Protein AF-A0A965A767-F1 (afdb_monomer_lite)

Foldseek 3Di:
DPPFAEQDEAAQEEQAEAAQEEFPPPDDLQVGAEHYEYEAYENAEHYNYEFEGYVAEPYEYAHHENAEYELYEYAYAAEHEEEEHQYYAYEAENYEYQDAHPVFHYEFHDADLQAAVPRQGNENYEHYNYEYPVRAAGEYEYESYDDYHYYNGRHDYDYDDPVVCVVVNLVVNCQQPNPVCRHPGDDRPDGRDRD

pLDDT: mean 93.62, std 10.74, range [36.59, 98.88]

Structure (mmCIF, N/CA/C/O backbone):
data_AF-A0A965A767-F1
#
_entry.id   AF-A0A965A767-F1
#
loop_
_atom_site.group_PDB
_atom_site.id
_atom_site.type_symbol
_atom_site.label_atom_id
_atom_site.label_alt_id
_atom_site.label_comp_id
_atom_site.label_asym_id
_atom_site.label_entity_id
_atom_site.label_seq_id
_atom_site.pdbx_PDB_ins_code
_atom_site.Cartn_x
_atom_site.Cartn_y
_atom_site.Cartn_z
_atom_site.occupancy
_atom_site.B_iso_or_equiv
_atom_site.auth_seq_id
_atom_site.auth_comp_id
_atom_site.auth_asym_id
_atom_site.auth_atom_id
_atom_site.pdbx_PDB_model_num
ATOM 1 N N . MET A 1 1 ? 10.467 20.779 -3.670 1.00 43.78 1 MET A N 1
ATOM 2 C CA . MET A 1 1 ? 9.615 19.942 -2.802 1.00 43.78 1 MET A CA 1
ATOM 3 C C . MET A 1 1 ? 10.470 19.481 -1.637 1.00 43.78 1 MET A C 1
ATOM 5 O O . MET A 1 1 ? 11.589 19.045 -1.882 1.00 43.78 1 MET A O 1
ATOM 9 N N . SER A 1 2 ? 10.017 19.673 -0.397 1.00 52.19 2 SER A N 1
ATOM 10 C CA . SER A 1 2 ? 10.624 18.998 0.758 1.00 52.19 2 SER A CA 1
ATOM 11 C C . SER A 1 2 ? 10.465 17.491 0.573 1.00 52.19 2 SER A C 1
ATOM 13 O O . SER A 1 2 ? 9.450 17.069 0.028 1.00 52.19 2 SER A O 1
ATOM 15 N N . ALA A 1 3 ? 11.458 16.700 0.975 1.00 67.75 3 ALA A N 1
ATOM 16 C CA . ALA A 1 3 ? 11.321 15.246 0.976 1.00 67.75 3 ALA A CA 1
ATOM 17 C C . ALA A 1 3 ? 10.160 14.825 1.892 1.00 67.75 3 ALA A C 1
ATOM 19 O O . ALA A 1 3 ? 9.941 15.472 2.922 1.00 67.75 3 ALA A O 1
ATOM 20 N N . ASP A 1 4 ? 9.448 13.762 1.520 1.00 80.25 4 ASP A N 1
ATOM 21 C CA . ASP A 1 4 ? 8.373 13.197 2.335 1.00 80.25 4 ASP A CA 1
ATOM 22 C C . ASP A 1 4 ? 8.935 12.810 3.708 1.00 80.25 4 ASP A C 1
ATOM 24 O O . ASP A 1 4 ? 9.896 12.044 3.820 1.00 80.25 4 ASP A O 1
ATOM 28 N N . LYS A 1 5 ? 8.364 13.390 4.765 1.00 92.44 5 LYS A N 1
ATOM 29 C CA . LYS A 1 5 ? 8.661 13.013 6.151 1.00 92.44 5 LYS A CA 1
ATOM 30 C C . LYS A 1 5 ? 7.681 11.911 6.529 1.00 92.44 5 LYS A C 1
ATOM 32 O O . LYS A 1 5 ? 6.504 12.212 6.694 1.00 92.44 5 LYS A O 1
ATOM 37 N N . ASN A 1 6 ? 8.142 10.674 6.667 1.00 95.38 6 ASN A N 1
ATOM 38 C CA . ASN A 1 6 ? 7.311 9.556 7.134 1.00 95.38 6 ASN A CA 1
ATOM 39 C C . ASN A 1 6 ? 7.547 9.315 8.625 1.00 95.38 6 ASN A C 1
ATOM 41 O O . ASN A 1 6 ? 8.595 9.717 9.138 1.00 95.38 6 ASN A O 1
ATOM 45 N N . TYR A 1 7 ? 6.593 8.690 9.315 1.00 96.94 7 TYR A N 1
ATOM 46 C CA . TYR A 1 7 ? 6.773 8.361 10.734 1.00 96.94 7 TYR A CA 1
ATOM 47 C C . TYR A 1 7 ? 7.814 7.251 10.913 1.00 96.94 7 TYR A C 1
ATOM 49 O O . TYR A 1 7 ? 8.800 7.439 11.622 1.00 96.94 7 TYR A O 1
ATOM 57 N N . GLU A 1 8 ? 7.646 6.142 10.194 1.00 97.00 8 GLU A N 1
ATOM 58 C CA . GLU A 1 8 ? 8.587 5.024 10.161 1.00 97.00 8 GLU A CA 1
ATOM 59 C C . GLU A 1 8 ? 8.838 4.615 8.703 1.00 97.00 8 GLU A C 1
ATOM 61 O O . GLU A 1 8 ? 7.929 4.587 7.868 1.00 97.00 8 GLU A O 1
ATOM 66 N N . SER A 1 9 ? 10.099 4.365 8.349 1.00 96.31 9 SER A N 1
ATOM 67 C CA . SER A 1 9 ? 10.491 3.985 6.991 1.00 96.31 9 SER A CA 1
ATOM 68 C C . SER A 1 9 ? 11.461 2.819 7.018 1.00 96.31 9 SER A C 1
ATOM 70 O O . SER A 1 9 ? 12.528 2.920 7.615 1.00 96.31 9 SER A O 1
ATOM 72 N N . HIS A 1 10 ? 11.107 1.766 6.291 1.00 96.88 10 HIS A N 1
ATOM 73 C CA . HIS A 1 10 ? 11.902 0.559 6.107 1.00 96.88 10 HIS A CA 1
ATOM 74 C C . HIS A 1 10 ? 12.367 0.484 4.659 1.00 96.88 10 HIS A C 1
ATOM 76 O O . HIS A 1 10 ? 11.584 0.696 3.724 1.00 96.88 10 HIS A O 1
ATOM 82 N N . VAL A 1 11 ? 13.648 0.193 4.455 1.00 95.25 11 VAL A N 1
ATOM 83 C CA . VAL A 1 11 ? 14.258 0.187 3.122 1.00 95.25 11 VAL A CA 1
ATOM 84 C C . VAL A 1 11 ? 15.110 -1.059 2.969 1.00 95.25 11 VAL A C 1
ATOM 86 O O . VAL A 1 11 ? 16.105 -1.209 3.668 1.00 95.25 11 VAL A O 1
ATOM 89 N N . GLN A 1 12 ? 14.745 -1.918 2.013 1.00 94.75 12 GLN A N 1
ATOM 90 C CA . GLN A 1 12 ? 15.480 -3.153 1.705 1.00 94.75 12 GLN A CA 1
ATOM 91 C C . GLN A 1 12 ? 15.618 -4.122 2.885 1.00 94.75 12 GLN A C 1
ATOM 93 O O . GLN A 1 12 ? 16.553 -4.919 2.931 1.00 94.75 12 GLN A O 1
ATOM 98 N N . GLU A 1 13 ? 14.689 -4.055 3.832 1.00 96.12 13 GLU A N 1
ATOM 99 C CA . GLU A 1 13 ? 14.639 -4.981 4.957 1.00 96.12 13 GLU A CA 1
ATOM 100 C C . GLU A 1 13 ? 13.966 -6.291 4.543 1.00 96.12 13 GLU A C 1
ATOM 102 O O . GLU A 1 13 ? 13.093 -6.302 3.673 1.00 96.12 13 GLU A O 1
ATOM 107 N N . ASN A 1 14 ? 14.371 -7.389 5.178 1.00 97.62 14 ASN A N 1
ATOM 108 C CA . ASN A 1 14 ? 13.739 -8.694 5.042 1.00 97.62 14 ASN A CA 1
ATOM 109 C C . ASN A 1 14 ? 13.342 -9.188 6.442 1.00 97.62 14 ASN A C 1
ATOM 111 O O . ASN A 1 14 ? 14.181 -9.191 7.347 1.00 97.62 14 ASN A O 1
ATOM 115 N N . GLY A 1 15 ? 12.078 -9.581 6.616 1.00 97.69 15 GLY A N 1
ATOM 116 C CA . GLY A 1 15 ? 11.592 -10.178 7.861 1.00 97.69 15 GLY A CA 1
ATOM 117 C C . GLY A 1 15 ? 11.166 -9.171 8.931 1.00 97.69 15 GLY A C 1
ATOM 118 O O . GLY A 1 15 ? 11.113 -9.521 10.112 1.00 97.69 15 GLY A O 1
ATOM 119 N N . THR A 1 16 ? 10.896 -7.913 8.565 1.00 98.06 16 THR A N 1
ATOM 120 C CA . THR A 1 16 ? 10.454 -6.890 9.525 1.00 98.06 16 THR A CA 1
ATOM 121 C C . THR A 1 16 ? 9.087 -7.252 10.098 1.00 98.06 16 THR A C 1
ATOM 123 O O . THR A 1 16 ? 8.123 -7.463 9.360 1.00 98.06 16 THR A O 1
ATOM 126 N N . HIS A 1 17 ? 8.996 -7.260 11.429 1.00 98.25 17 HIS A N 1
ATOM 127 C CA . HIS A 1 17 ? 7.773 -7.562 12.167 1.00 98.25 17 HIS A CA 1
ATOM 128 C C . HIS A 1 17 ? 7.407 -6.402 13.094 1.00 98.25 17 HIS A C 1
ATOM 130 O O . HIS A 1 17 ? 8.140 -6.088 14.032 1.00 98.25 17 HIS A O 1
ATOM 136 N N . ILE A 1 18 ? 6.273 -5.762 12.824 1.00 98.50 18 ILE A N 1
ATOM 137 C CA . ILE A 1 18 ? 5.719 -4.659 13.614 1.00 98.50 18 ILE A CA 1
ATOM 138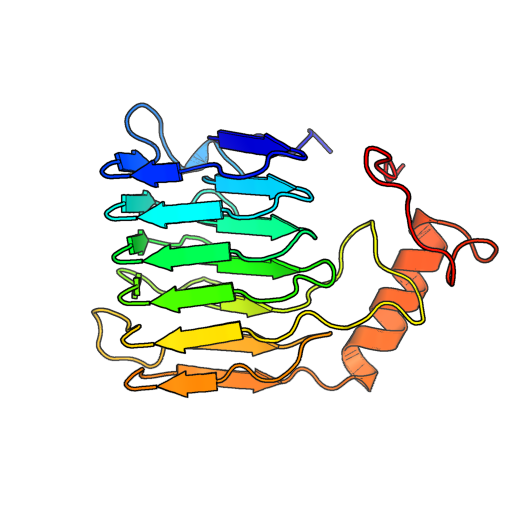 C C . ILE A 1 18 ? 4.448 -5.175 14.275 1.00 98.50 18 ILE A C 1
ATOM 140 O O . ILE A 1 18 ? 3.486 -5.490 13.580 1.00 98.50 18 ILE A O 1
ATOM 144 N N . GLU A 1 19 ? 4.425 -5.256 15.606 1.00 98.50 19 GLU A N 1
ATOM 145 C CA . GLU A 1 19 ? 3.285 -5.837 16.314 1.00 98.50 19 GLU A CA 1
ATOM 146 C C . GLU A 1 19 ? 2.853 -5.056 17.554 1.00 98.50 19 GLU A C 1
ATOM 148 O O . GLU A 1 19 ? 3.692 -4.576 18.315 1.00 98.50 19 GLU A O 1
ATOM 153 N N . GLY A 1 20 ? 1.536 -4.963 17.776 1.00 98.25 20 GLY A N 1
ATOM 154 C CA . GLY A 1 20 ? 0.971 -4.501 19.048 1.00 98.25 20 GLY A CA 1
ATOM 155 C C . GLY A 1 20 ? 1.105 -2.996 19.290 1.00 98.25 20 GLY A C 1
ATOM 156 O O . GLY A 1 20 ? 1.137 -2.568 20.444 1.00 98.25 20 GLY A O 1
ATOM 157 N N . ARG A 1 21 ? 1.246 -2.189 18.230 1.00 98.12 21 ARG A N 1
ATOM 158 C CA . ARG A 1 21 ? 1.563 -0.751 18.321 1.00 98.12 21 ARG A CA 1
ATOM 159 C C . ARG A 1 21 ? 0.402 0.133 17.868 1.00 98.12 21 ARG A C 1
ATOM 161 O O . ARG A 1 21 ? -0.269 -0.164 16.882 1.00 98.12 21 ARG A O 1
ATOM 168 N N . THR A 1 22 ? 0.250 1.280 18.527 1.00 98.25 22 THR A N 1
ATOM 169 C CA . THR A 1 22 ? -0.522 2.421 18.011 1.00 98.25 22 THR A CA 1
ATOM 170 C C . THR A 1 22 ? 0.436 3.399 17.338 1.00 98.25 22 THR A C 1
ATOM 172 O O . THR A 1 22 ? 1.442 3.768 17.940 1.00 98.25 22 THR A O 1
ATOM 175 N N . LEU A 1 23 ? 0.159 3.794 16.095 1.00 98.06 23 LEU A N 1
ATOM 176 C CA . LEU A 1 23 ? 1.084 4.531 15.238 1.00 98.06 23 LEU A CA 1
ATOM 177 C C . LEU A 1 23 ? 0.409 5.751 14.598 1.00 98.06 23 LEU A C 1
ATOM 179 O O . LEU A 1 23 ? -0.623 5.586 13.944 1.00 98.06 23 LEU A O 1
ATOM 183 N N . PRO A 1 24 ? 1.000 6.952 14.710 1.00 97.06 24 PRO A N 1
ATOM 184 C CA . PRO A 1 24 ? 2.064 7.328 15.648 1.00 97.06 24 PRO A CA 1
ATOM 185 C C . PRO A 1 24 ? 1.573 7.294 17.108 1.00 97.06 24 PRO A C 1
ATOM 187 O O . PRO A 1 24 ? 0.406 7.572 17.382 1.00 97.06 24 PRO A O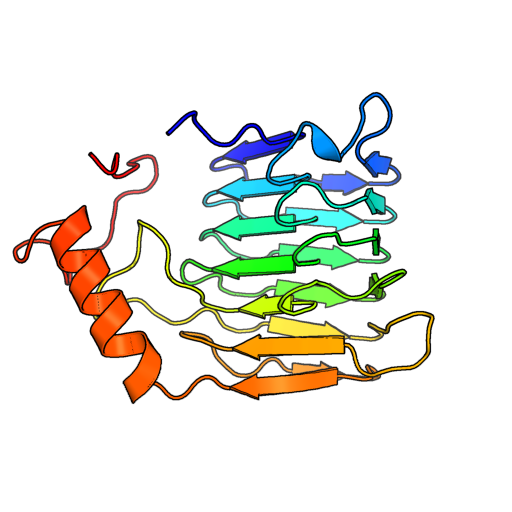 1
ATOM 190 N N . SER A 1 25 ? 2.458 6.969 18.056 1.00 93.94 25 SER A N 1
ATOM 191 C CA . SER A 1 25 ? 2.127 6.955 19.497 1.00 93.94 25 SER A CA 1
ATOM 192 C C . SER A 1 25 ? 2.438 8.268 20.220 1.00 93.94 25 SER A C 1
ATOM 194 O O . SER A 1 25 ? 1.923 8.516 21.307 1.00 93.94 25 SER A O 1
ATOM 196 N N . ASP A 1 26 ? 3.321 9.079 19.648 1.00 92.31 26 ASP A N 1
ATOM 197 C CA . ASP A 1 26 ? 4.040 10.161 20.328 1.00 92.31 26 ASP A CA 1
ATOM 198 C C . ASP A 1 26 ? 4.080 11.468 19.521 1.00 92.31 26 ASP A C 1
ATOM 200 O O . ASP A 1 26 ? 4.779 12.409 19.890 1.00 92.31 26 ASP A O 1
ATOM 204 N N . ALA A 1 27 ? 3.320 11.546 18.428 1.00 93.06 27 ALA A N 1
ATOM 205 C CA . ALA A 1 27 ? 3.291 12.707 17.549 1.00 93.06 27 ALA A CA 1
ATOM 206 C C . ALA A 1 27 ? 1.930 12.859 16.859 1.00 93.06 27 ALA A C 1
ATOM 208 O O . ALA A 1 27 ? 1.171 11.897 16.740 1.00 93.06 27 ALA A O 1
ATOM 209 N N . ASP A 1 28 ? 1.632 14.068 16.375 1.00 93.19 28 ASP A N 1
ATOM 210 C CA . ASP A 1 28 ? 0.461 14.296 15.527 1.00 93.19 28 ASP A CA 1
ATOM 211 C C . ASP A 1 28 ? 0.684 13.625 14.154 1.00 93.19 28 ASP A C 1
ATOM 213 O O . ASP A 1 28 ? 1.644 13.971 13.455 1.00 93.19 28 ASP A O 1
ATOM 217 N N . PRO A 1 29 ? -0.202 12.706 13.714 1.00 92.81 29 PRO A N 1
ATOM 218 C CA . PRO A 1 29 ? -0.130 12.110 12.380 1.00 92.81 29 PRO A CA 1
ATOM 219 C C . PRO A 1 29 ? -0.030 13.145 11.252 1.00 92.81 29 PRO A C 1
ATOM 221 O O . PRO A 1 29 ? 0.611 12.897 10.234 1.00 92.81 29 PRO A O 1
ATOM 224 N N . ALA A 1 30 ? -0.631 14.330 11.423 1.00 92.12 30 ALA A N 1
ATOM 225 C CA . ALA A 1 30 ? -0.602 15.404 10.432 1.00 92.12 30 ALA A CA 1
ATOM 226 C C . ALA A 1 30 ? 0.798 15.993 10.185 1.00 92.12 30 ALA A C 1
ATOM 228 O O . ALA A 1 30 ? 0.959 16.777 9.249 1.00 92.12 30 ALA A O 1
ATOM 229 N N . GLU A 1 31 ? 1.815 15.645 10.974 1.00 94.38 31 GLU A N 1
ATOM 230 C CA . GLU A 1 31 ? 3.199 16.029 10.690 1.00 94.38 31 GLU A CA 1
ATOM 231 C C . GLU A 1 31 ? 3.863 15.173 9.607 1.00 94.38 31 GLU A C 1
ATOM 233 O O . GLU A 1 31 ? 4.860 15.606 9.019 1.00 94.38 31 GLU A O 1
ATOM 238 N N . TYR A 1 32 ? 3.313 13.991 9.330 1.00 95.69 32 TYR A N 1
ATOM 239 C CA . TYR A 1 32 ? 3.906 12.991 8.449 1.00 95.69 32 TYR A CA 1
ATOM 240 C C . TYR A 1 32 ? 3.138 12.869 7.132 1.00 95.69 32 TYR A C 1
ATOM 242 O O . TYR A 1 32 ? 1.967 13.238 7.037 1.00 95.69 32 TYR A O 1
ATOM 250 N N . SER A 1 33 ? 3.824 12.392 6.099 1.00 94.62 33 SER A N 1
ATOM 251 C CA . SER A 1 33 ? 3.233 12.066 4.797 1.00 94.62 33 SER A CA 1
ATOM 252 C C . SER A 1 33 ? 2.586 10.695 4.943 1.00 94.62 33 SER A C 1
ATOM 254 O O . SER A 1 33 ? 1.380 10.636 5.175 1.00 94.62 33 SER A O 1
ATOM 256 N N . ASP A 1 34 ? 3.406 9.646 5.015 1.00 95.81 34 ASP A N 1
ATOM 257 C CA . ASP A 1 34 ? 2.976 8.291 5.360 1.00 95.81 34 ASP A CA 1
ATOM 258 C C . ASP A 1 34 ? 3.321 7.936 6.810 1.00 95.81 34 ASP A C 1
ATOM 260 O O . ASP A 1 34 ? 4.304 8.437 7.373 1.00 95.81 34 ASP A O 1
ATOM 264 N N . ILE A 1 35 ? 2.555 7.023 7.412 1.00 98.06 35 ILE A N 1
ATOM 265 C CA . ILE A 1 35 ? 2.898 6.497 8.742 1.00 98.06 35 ILE A CA 1
ATOM 266 C C . ILE A 1 35 ? 3.911 5.363 8.635 1.00 98.06 35 ILE A C 1
ATOM 268 O O . ILE A 1 35 ? 5.023 5.491 9.144 1.00 98.06 35 ILE A O 1
ATOM 272 N N . LEU A 1 36 ? 3.561 4.280 7.945 1.00 98.31 36 LEU A N 1
ATOM 273 C CA . LEU A 1 36 ? 4.491 3.198 7.640 1.00 98.31 36 LEU A CA 1
ATOM 274 C C . LEU A 1 36 ? 4.847 3.234 6.158 1.00 98.31 36 LEU A C 1
ATOM 276 O O . LEU A 1 36 ? 3.976 3.049 5.307 1.00 98.31 36 LEU A O 1
ATOM 280 N N . LYS A 1 37 ? 6.132 3.424 5.846 1.00 97.38 37 LYS A N 1
ATOM 281 C CA . LYS A 1 37 ? 6.630 3.341 4.470 1.00 97.38 37 LYS A CA 1
ATOM 282 C C . LYS A 1 37 ? 7.602 2.183 4.296 1.00 97.38 37 LYS A C 1
ATOM 284 O O . LYS A 1 37 ? 8.602 2.096 5.002 1.00 97.38 37 LYS A O 1
ATOM 289 N N . PHE A 1 38 ? 7.352 1.335 3.306 1.00 97.69 38 PHE A N 1
ATOM 290 C CA . PHE A 1 38 ? 8.219 0.214 2.946 1.00 97.69 38 PHE A CA 1
ATOM 291 C C . PHE A 1 38 ? 8.738 0.392 1.520 1.00 97.69 38 PHE A C 1
ATOM 293 O O . PHE A 1 38 ? 7.963 0.539 0.575 1.00 97.69 38 PHE A O 1
ATOM 300 N N . SER A 1 39 ? 10.055 0.355 1.333 1.00 95.56 39 SER A N 1
ATOM 301 C CA . SER A 1 39 ? 10.679 0.473 0.014 1.00 95.56 39 SER A CA 1
ATOM 302 C C . SER A 1 39 ? 11.537 -0.745 -0.286 1.00 95.56 39 SER A C 1
ATOM 304 O O . SER A 1 39 ? 12.639 -0.891 0.244 1.00 95.56 39 SER A O 1
ATOM 306 N N . ASN A 1 40 ? 11.049 -1.587 -1.200 1.00 95.62 40 ASN A N 1
ATOM 307 C CA . ASN A 1 40 ? 11.714 -2.805 -1.656 1.00 95.62 40 ASN A CA 1
ATOM 308 C C . ASN A 1 40 ? 12.041 -3.770 -0.509 1.00 95.62 40 ASN A C 1
ATOM 310 O O . ASN A 1 40 ? 13.171 -4.248 -0.432 1.00 95.62 40 ASN A O 1
ATOM 314 N N . CYS A 1 41 ? 11.077 -4.002 0.378 1.00 96.94 41 CYS A N 1
ATOM 315 C CA . CYS A 1 41 ? 11.235 -4.915 1.504 1.00 96.94 41 CYS A CA 1
ATOM 316 C C . CYS A 1 41 ? 10.617 -6.286 1.199 1.00 96.94 41 CYS A C 1
ATOM 318 O O . CYS A 1 41 ? 9.790 -6.420 0.299 1.00 96.94 41 CYS A O 1
ATOM 320 N N . GLU A 1 42 ? 11.019 -7.296 1.952 1.00 98.19 42 GLU A N 1
ATOM 321 C CA . GLU A 1 42 ? 10.577 -8.678 1.777 1.00 98.19 42 GLU A CA 1
ATOM 322 C C . GLU A 1 42 ? 10.096 -9.237 3.117 1.00 98.19 42 GLU A C 1
ATOM 324 O O . GLU A 1 42 ? 10.596 -8.844 4.171 1.00 98.19 42 GLU A O 1
ATOM 329 N N . ASP A 1 43 ? 9.120 -10.142 3.087 1.00 98.56 43 ASP A N 1
ATOM 330 C CA . ASP A 1 43 ? 8.656 -10.868 4.278 1.00 98.56 43 ASP A CA 1
ATOM 331 C C . ASP A 1 43 ? 8.234 -9.935 5.433 1.00 98.56 43 ASP A C 1
ATOM 333 O O . ASP A 1 43 ? 8.652 -10.081 6.582 1.00 98.56 43 ASP A O 1
ATOM 337 N N . ILE A 1 44 ? 7.403 -8.941 5.116 1.00 98.75 44 ILE A N 1
ATOM 338 C CA . ILE A 1 44 ? 6.974 -7.906 6.063 1.00 98.75 44 ILE A CA 1
ATOM 339 C C . ILE A 1 44 ? 5.677 -8.307 6.741 1.00 98.75 44 ILE A C 1
ATOM 341 O O . ILE A 1 44 ? 4.713 -8.674 6.072 1.00 98.75 44 ILE A O 1
ATOM 345 N N . THR A 1 45 ? 5.625 -8.158 8.062 1.00 98.81 45 THR A N 1
ATOM 346 C CA . THR A 1 45 ? 4.409 -8.373 8.847 1.00 98.81 45 THR A CA 1
ATOM 347 C C . THR A 1 45 ? 4.093 -7.152 9.705 1.00 98.81 45 THR A C 1
ATOM 349 O O . THR A 1 45 ? 4.915 -6.710 10.504 1.00 98.81 45 THR A O 1
ATOM 352 N N . VAL A 1 46 ? 2.878 -6.619 9.560 1.00 98.81 46 VAL A N 1
ATOM 353 C CA . VAL A 1 46 ? 2.288 -5.630 10.474 1.00 98.81 46 VAL A CA 1
ATOM 354 C C . VAL A 1 46 ? 1.063 -6.267 11.109 1.00 98.81 46 VAL A C 1
ATOM 356 O O . VAL A 1 46 ? 0.130 -6.646 10.398 1.00 98.81 46 VAL A O 1
ATOM 359 N N . LYS A 1 47 ? 1.072 -6.417 12.433 1.00 98.81 47 LYS A N 1
ATOM 360 C CA . LYS A 1 47 ? 0.069 -7.208 13.140 1.00 98.81 47 LYS A CA 1
ATOM 361 C C . LYS A 1 47 ? -0.441 -6.543 14.410 1.00 98.81 47 LYS A C 1
ATOM 363 O O . LYS A 1 47 ? 0.336 -5.947 15.141 1.00 98.81 47 LYS A O 1
ATOM 368 N N . ASN A 1 48 ? -1.723 -6.690 14.738 1.00 98.62 48 ASN A N 1
ATOM 369 C CA . ASN A 1 48 ? -2.280 -6.183 16.003 1.00 98.62 48 ASN A CA 1
ATOM 370 C C . ASN A 1 48 ? -1.982 -4.682 16.221 1.00 98.62 48 ASN A C 1
ATOM 372 O O . ASN A 1 48 ? -1.645 -4.260 17.327 1.00 98.62 48 ASN A O 1
ATOM 376 N N . CYS A 1 49 ? -2.038 -3.881 15.154 1.00 98.81 49 CYS A N 1
ATOM 377 C CA . CYS A 1 49 ? -1.673 -2.463 15.183 1.00 98.81 49 CYS A CA 1
ATOM 378 C C . CYS A 1 49 ? -2.888 -1.555 14.974 1.00 98.81 49 CYS A C 1
ATOM 380 O O . CYS A 1 49 ? -3.832 -1.921 14.281 1.00 98.81 49 CYS A O 1
ATOM 382 N N . SER A 1 50 ? -2.824 -0.335 15.504 1.00 98.69 50 SER A N 1
ATOM 383 C CA . SER A 1 50 ? -3.757 0.752 15.184 1.00 98.69 50 SER A CA 1
ATOM 384 C C . SER A 1 50 ? -2.991 1.895 14.527 1.00 98.69 50 SER A C 1
ATOM 386 O O . SER A 1 50 ? -2.024 2.386 15.103 1.00 98.69 50 SER A O 1
ATOM 388 N N . ILE A 1 51 ? -3.368 2.297 13.313 1.00 98.69 51 ILE A N 1
ATOM 389 C CA . ILE A 1 51 ? -2.604 3.255 12.505 1.00 98.69 51 ILE A CA 1
ATOM 390 C C . ILE A 1 51 ? -3.485 4.440 12.113 1.00 98.69 51 ILE A C 1
ATOM 392 O O . ILE A 1 51 ? -4.455 4.304 11.362 1.00 98.69 51 ILE A O 1
ATOM 396 N N . LEU A 1 52 ? -3.118 5.621 12.605 1.00 98.19 52 LEU A N 1
ATOM 397 C CA . LEU A 1 52 ? -3.776 6.893 12.325 1.00 98.19 52 LEU A CA 1
ATOM 398 C C . LEU A 1 52 ? -3.082 7.576 11.147 1.00 98.19 52 LEU A C 1
ATOM 400 O O . LEU A 1 52 ? -1.934 7.982 11.276 1.00 98.19 52 LEU A O 1
ATOM 404 N N . GLY A 1 53 ? -3.774 7.729 10.020 1.00 95.56 53 GLY A N 1
ATOM 405 C CA . GLY A 1 53 ? -3.179 8.184 8.763 1.00 95.56 53 GLY A CA 1
ATOM 406 C C . GLY A 1 53 ? -2.530 9.568 8.828 1.00 95.56 53 GLY A C 1
ATOM 407 O O . GLY A 1 53 ? -3.030 10.490 9.490 1.00 95.56 53 GLY A O 1
ATOM 408 N N . GLY A 1 54 ? -1.422 9.700 8.094 1.00 92.56 54 GLY A N 1
ATOM 409 C CA . GLY A 1 54 ? -0.718 10.959 7.880 1.00 92.56 54 GLY A CA 1
ATOM 410 C C . GLY A 1 54 ? -1.432 11.861 6.873 1.00 92.56 54 GLY A C 1
ATOM 411 O O . GLY A 1 54 ? -2.650 11.811 6.725 1.00 92.56 54 GLY A O 1
ATOM 412 N N . LYS A 1 55 ? -0.695 12.726 6.174 1.00 94.62 55 LYS A N 1
ATOM 413 C CA . LYS A 1 55 ? -1.248 13.521 5.057 1.00 94.62 55 LYS A CA 1
ATOM 414 C C . LYS A 1 55 ? -1.563 12.661 3.832 1.00 94.62 55 LYS A C 1
ATOM 416 O O . LYS A 1 55 ? -2.418 13.053 3.039 1.00 94.62 55 LYS A O 1
ATOM 421 N N . GLU A 1 56 ? -0.858 11.545 3.696 1.00 93.06 56 GLU A N 1
ATOM 422 C CA . GLU A 1 56 ? -0.998 10.539 2.651 1.00 93.06 56 GLU A CA 1
ATOM 423 C C . GLU A 1 56 ? -1.485 9.233 3.304 1.00 93.06 56 GLU A C 1
ATOM 425 O O . GLU A 1 56 ? -2.591 9.206 3.864 1.00 93.06 56 GLU A O 1
ATOM 430 N N . ASP A 1 57 ? -0.699 8.161 3.268 1.00 96.25 57 ASP A N 1
ATOM 431 C CA . ASP A 1 57 ? -1.203 6.824 3.556 1.00 96.25 57 ASP A CA 1
ATOM 432 C C . ASP A 1 57 ? -0.965 6.390 5.015 1.00 96.25 57 ASP A C 1
ATOM 434 O O . ASP A 1 57 ? -0.021 6.821 5.689 1.00 96.25 57 ASP A O 1
ATOM 438 N N . CYS A 1 58 ? -1.805 5.486 5.537 1.00 98.44 58 CYS A N 1
ATOM 439 C CA . CYS A 1 58 ? -1.423 4.751 6.750 1.00 98.44 58 CYS A CA 1
ATOM 440 C C . CYS A 1 58 ? -0.236 3.821 6.446 1.00 98.44 58 CYS A C 1
ATOM 442 O O . CYS A 1 58 ? 0.717 3.761 7.222 1.00 98.44 58 CYS A O 1
ATOM 444 N N . ILE A 1 59 ? -0.289 3.110 5.316 1.00 98.62 59 ILE A N 1
ATOM 445 C CA . ILE A 1 59 ? 0.758 2.196 4.854 1.00 98.62 59 ILE A CA 1
ATOM 446 C C . ILE A 1 59 ? 1.028 2.431 3.358 1.00 98.62 59 ILE A C 1
ATOM 448 O O . ILE A 1 59 ? 0.140 2.193 2.544 1.00 98.62 59 ILE A O 1
ATOM 452 N N . ASP A 1 60 ? 2.254 2.808 2.981 1.00 97.88 60 ASP A N 1
ATOM 453 C CA . ASP A 1 60 ? 2.718 2.864 1.579 1.00 97.88 60 ASP A CA 1
ATOM 454 C C . ASP A 1 60 ? 3.858 1.860 1.360 1.00 97.88 60 ASP A C 1
ATOM 456 O O . ASP A 1 60 ? 4.926 1.967 1.968 1.00 97.88 60 ASP A O 1
ATOM 460 N N . ALA A 1 61 ? 3.660 0.882 0.477 1.00 98.12 61 ALA A N 1
ATOM 461 C CA . ALA A 1 61 ? 4.683 -0.087 0.098 1.00 98.12 61 ALA A CA 1
ATOM 462 C C . ALA A 1 61 ? 4.998 -0.016 -1.401 1.00 98.12 61 ALA A C 1
ATOM 464 O O . ALA A 1 61 ? 4.115 -0.071 -2.265 1.00 98.12 61 ALA A O 1
ATOM 465 N N . VAL A 1 62 ? 6.293 0.067 -1.718 1.00 96.25 62 VAL A N 1
ATOM 466 C CA . VAL A 1 62 ? 6.801 0.221 -3.086 1.00 96.25 62 VAL A CA 1
ATOM 467 C C . VAL A 1 62 ? 7.854 -0.828 -3.396 1.00 96.25 62 VAL A C 1
ATOM 469 O O . VAL A 1 62 ? 8.974 -0.744 -2.889 1.00 96.25 62 VAL A O 1
ATOM 472 N N . ARG A 1 63 ? 7.542 -1.737 -4.330 1.00 95.62 63 ARG A N 1
ATOM 473 C CA . ARG A 1 63 ? 8.352 -2.930 -4.657 1.00 95.62 63 ARG A CA 1
ATOM 474 C C . ARG A 1 63 ? 8.482 -3.876 -3.462 1.00 95.62 63 ARG A C 1
ATOM 476 O O . ARG A 1 63 ? 8.017 -3.570 -2.374 1.00 95.62 63 ARG A O 1
ATOM 483 N N . GLY A 1 64 ? 9.153 -5.004 -3.677 1.00 95.50 64 GLY A N 1
ATOM 484 C CA . GLY A 1 64 ? 9.296 -6.049 -2.672 1.00 95.50 64 GLY A CA 1
ATOM 485 C C . GLY A 1 64 ? 8.320 -7.199 -2.885 1.00 95.50 64 GLY A C 1
ATOM 486 O O . GLY A 1 64 ? 7.660 -7.286 -3.927 1.00 95.50 64 GLY A O 1
ATOM 487 N N . ASN A 1 65 ? 8.238 -8.090 -1.909 1.00 97.62 65 ASN A N 1
ATOM 488 C CA . ASN A 1 65 ? 7.366 -9.257 -1.953 1.00 97.62 65 ASN A CA 1
ATOM 489 C C . ASN A 1 65 ? 6.893 -9.650 -0.547 1.00 97.62 65 ASN A C 1
ATOM 491 O O . ASN A 1 65 ? 7.455 -9.234 0.462 1.00 97.62 65 ASN A O 1
ATOM 495 N N . ASN A 1 66 ? 5.839 -10.462 -0.509 1.00 98.50 66 ASN A N 1
ATOM 496 C CA . ASN A 1 66 ? 5.322 -11.087 0.705 1.00 98.50 66 ASN A CA 1
ATOM 497 C C . ASN A 1 66 ? 5.044 -10.105 1.863 1.00 98.50 66 ASN A C 1
ATOM 499 O O . ASN A 1 66 ? 5.665 -10.154 2.923 1.00 98.50 66 ASN A O 1
ATOM 503 N N . TYR A 1 67 ? 4.074 -9.215 1.652 1.00 98.88 67 TYR A N 1
ATOM 504 C CA . TYR A 1 67 ? 3.572 -8.317 2.695 1.00 98.88 67 TYR A CA 1
ATOM 505 C C . TYR A 1 67 ? 2.361 -8.929 3.404 1.00 98.88 67 TYR A C 1
ATOM 507 O O . TYR A 1 67 ? 1.430 -9.403 2.756 1.00 98.88 67 TYR A O 1
ATOM 515 N N . THR A 1 68 ? 2.326 -8.879 4.730 1.00 98.88 68 THR A N 1
ATOM 516 C CA . THR A 1 68 ? 1.199 -9.341 5.544 1.00 98.88 68 THR A CA 1
ATOM 517 C C . THR A 1 68 ? 0.753 -8.234 6.487 1.00 98.88 68 THR A C 1
ATOM 519 O O . THR A 1 68 ? 1.530 -7.750 7.306 1.00 98.88 68 THR A O 1
ATOM 522 N N . PHE A 1 69 ? -0.516 -7.853 6.388 1.00 98.81 69 PHE A N 1
ATOM 523 C CA . PHE A 1 69 ? -1.185 -6.967 7.331 1.00 98.81 69 PHE A CA 1
ATOM 524 C C . PHE A 1 69 ? -2.321 -7.761 7.970 1.00 98.81 69 PHE A C 1
ATOM 526 O O . PHE A 1 69 ? -3.257 -8.148 7.270 1.00 98.81 69 PHE A O 1
ATOM 533 N N . ASP A 1 70 ? -2.205 -8.060 9.262 1.00 98.81 70 ASP A N 1
ATOM 534 C CA . ASP A 1 70 ? -3.134 -8.938 9.981 1.00 98.81 70 ASP A CA 1
ATOM 535 C C . ASP A 1 70 ? -3.647 -8.276 11.259 1.00 98.81 70 ASP A C 1
ATOM 537 O O . ASP A 1 70 ? -2.864 -7.889 12.121 1.00 98.81 70 ASP A O 1
ATOM 541 N N . THR A 1 71 ? -4.964 -8.184 11.427 1.00 98.75 71 THR A N 1
ATOM 542 C CA . THR A 1 71 ? -5.568 -7.624 12.647 1.00 98.75 71 THR A CA 1
ATOM 543 C C . THR A 1 71 ? -5.091 -6.182 12.867 1.00 98.75 71 THR A C 1
ATOM 545 O O . THR A 1 71 ? -4.464 -5.844 13.870 1.00 98.75 71 THR A O 1
ATOM 548 N N . VAL A 1 72 ? -5.316 -5.330 11.864 1.00 98.88 72 VAL A N 1
ATOM 549 C CA . VAL A 1 72 ? -4.885 -3.925 11.869 1.00 98.88 72 VAL A CA 1
ATOM 550 C C . VAL A 1 72 ? -6.101 -3.011 11.796 1.00 98.88 72 VAL A C 1
ATOM 552 O O . VAL A 1 72 ? -6.963 -3.183 10.938 1.00 98.88 72 VAL A O 1
ATOM 555 N N . THR A 1 73 ? -6.150 -2.001 12.656 1.00 98.81 73 THR A N 1
ATOM 556 C CA . THR A 1 73 ? -7.143 -0.928 12.601 1.00 98.81 73 THR A CA 1
ATOM 557 C C . THR A 1 73 ? -6.545 0.280 11.885 1.00 98.81 73 THR A C 1
ATOM 559 O O . THR A 1 73 ? -5.469 0.748 12.255 1.00 98.81 73 THR A O 1
ATOM 562 N N . LEU A 1 74 ? -7.227 0.806 10.869 1.00 98.81 74 LEU A N 1
ATOM 563 C CA . LEU A 1 74 ? -6.766 1.943 10.070 1.00 98.81 74 LEU A CA 1
ATOM 564 C C . LEU A 1 74 ? -7.739 3.118 10.177 1.00 98.81 74 LEU A C 1
ATOM 566 O O . LEU A 1 74 ? -8.932 2.967 9.920 1.00 98.81 74 LEU A O 1
ATOM 570 N N . THR A 1 75 ? -7.212 4.307 10.464 1.00 98.38 75 THR A N 1
ATOM 571 C CA . THR A 1 75 ? -7.961 5.575 10.434 1.00 98.38 75 THR A CA 1
ATOM 572 C C . THR A 1 75 ? -7.343 6.500 9.381 1.00 98.38 75 THR A C 1
ATOM 574 O O . THR A 1 75 ? -6.601 7.425 9.730 1.00 98.38 75 THR A O 1
ATOM 577 N N . PRO A 1 76 ? -7.549 6.225 8.081 1.00 97.31 76 PRO A N 1
ATOM 578 C CA . PRO A 1 76 ? -6.930 6.991 7.006 1.00 97.31 76 PRO A CA 1
ATOM 579 C C . PRO A 1 76 ? -7.434 8.436 6.942 1.00 97.31 76 PRO A C 1
ATOM 581 O O . PRO A 1 76 ? -8.611 8.716 7.182 1.00 97.31 76 PRO A O 1
ATOM 584 N N . LYS A 1 77 ? -6.533 9.345 6.541 1.00 93.75 77 LYS A N 1
ATOM 585 C CA . LYS A 1 77 ? -6.880 10.698 6.068 1.00 93.75 77 LYS A CA 1
ATOM 586 C C . LYS A 1 77 ? -6.797 10.806 4.543 1.00 93.75 77 LYS A C 1
ATOM 588 O O . LYS A 1 77 ? -7.615 11.515 3.960 1.00 93.75 77 LYS A O 1
ATOM 593 N N . HIS A 1 78 ? -5.848 10.108 3.904 1.00 94.19 78 HIS A N 1
ATOM 594 C CA . HIS A 1 78 ? -5.803 9.942 2.449 1.00 94.19 78 HIS A CA 1
ATOM 595 C C . HIS A 1 78 ? -6.159 8.519 2.029 1.00 94.19 78 HIS A C 1
ATOM 597 O O . HIS A 1 78 ? -7.335 8.301 1.790 1.00 94.19 78 HIS A O 1
ATOM 603 N N . ASN A 1 79 ? -5.233 7.558 1.967 1.00 96.94 79 ASN A N 1
ATOM 604 C CA . ASN A 1 79 ? -5.584 6.146 1.782 1.00 96.94 79 ASN A CA 1
ATOM 605 C C . ASN A 1 79 ? -5.188 5.337 3.021 1.00 96.94 79 ASN A C 1
ATOM 607 O O . ASN A 1 79 ? -4.367 5.762 3.835 1.00 96.94 79 ASN A O 1
ATOM 611 N N . GLY A 1 80 ? -5.783 4.157 3.193 1.00 98.25 80 GLY A N 1
ATOM 612 C CA . GLY A 1 80 ? -5.320 3.225 4.219 1.00 98.25 80 GLY A CA 1
ATOM 613 C C . GLY A 1 80 ? -4.051 2.518 3.772 1.00 98.25 80 GLY A C 1
ATOM 614 O O . GLY A 1 80 ? -3.042 2.560 4.467 1.00 98.25 80 GLY A O 1
ATOM 615 N N . ILE A 1 81 ? -4.097 1.869 2.608 1.00 98.75 81 ILE A N 1
ATOM 616 C CA . ILE A 1 81 ? -2.989 1.043 2.119 1.00 98.75 81 ILE A CA 1
ATOM 617 C C . ILE A 1 81 ? -2.716 1.342 0.644 1.00 98.75 81 ILE A C 1
ATOM 619 O O . ILE A 1 81 ? -3.604 1.189 -0.192 1.00 98.75 81 ILE A O 1
ATOM 623 N N . THR A 1 82 ? -1.469 1.649 0.303 1.00 98.50 82 THR A N 1
ATOM 624 C CA . THR A 1 82 ? -0.988 1.742 -1.080 1.00 98.50 82 THR A CA 1
ATOM 625 C C . THR A 1 82 ? 0.058 0.659 -1.340 1.00 98.50 82 THR A C 1
ATOM 627 O O . THR A 1 82 ? 1.074 0.589 -0.655 1.00 98.50 82 THR A O 1
ATOM 630 N N . LEU A 1 83 ? -0.169 -0.194 -2.346 1.00 98.69 83 LEU A N 1
ATOM 631 C CA . LEU A 1 83 ? 0.765 -1.242 -2.784 1.00 98.69 83 LEU A CA 1
ATOM 632 C C . LEU A 1 83 ? 1.123 -1.056 -4.263 1.00 98.69 83 LEU A C 1
ATOM 634 O O . LEU A 1 83 ? 0.326 -1.345 -5.162 1.00 98.69 83 LEU A O 1
ATOM 638 N N . LYS A 1 84 ? 2.349 -0.620 -4.550 1.00 96.44 84 LYS A N 1
ATOM 639 C CA . LYS A 1 84 ? 2.822 -0.308 -5.913 1.00 96.44 84 LYS A CA 1
ATOM 640 C C . LYS A 1 84 ? 4.200 -0.905 -6.193 1.00 96.44 84 LYS A C 1
ATOM 642 O O . LYS A 1 84 ? 4.810 -1.550 -5.346 1.00 96.44 84 LYS A O 1
ATOM 647 N N . GLY A 1 85 ? 4.708 -0.732 -7.409 1.00 95.44 85 GLY A N 1
ATOM 648 C CA . GLY A 1 85 ? 6.062 -1.186 -7.726 1.00 95.44 85 GLY A CA 1
ATOM 649 C C . GLY A 1 85 ? 6.220 -2.675 -8.030 1.00 95.44 85 GLY A C 1
ATOM 650 O O . GLY A 1 85 ? 7.302 -3.199 -7.797 1.00 95.44 85 GLY A O 1
ATOM 651 N N . SER A 1 86 ? 5.206 -3.361 -8.575 1.00 96.62 86 SER A N 1
ATOM 652 C CA . SER A 1 86 ? 5.285 -4.803 -8.892 1.00 96.62 86 SER A CA 1
ATOM 653 C C . SER A 1 86 ? 5.434 -5.699 -7.651 1.00 96.62 86 SER A C 1
ATOM 655 O O . SER A 1 86 ? 6.121 -6.723 -7.711 1.00 96.62 86 SER A O 1
ATOM 657 N N . ILE A 1 87 ? 4.787 -5.337 -6.539 1.00 98.19 87 ILE A N 1
ATOM 658 C CA . ILE A 1 87 ? 4.735 -6.210 -5.360 1.00 98.19 87 ILE A CA 1
ATOM 659 C C . ILE A 1 87 ? 4.110 -7.553 -5.750 1.00 98.19 87 ILE A C 1
ATOM 661 O O . ILE A 1 87 ? 3.046 -7.597 -6.379 1.00 98.19 87 ILE A O 1
ATOM 665 N N . ASP A 1 88 ? 4.797 -8.637 -5.395 1.00 98.00 88 ASP A N 1
ATOM 666 C CA . ASP A 1 88 ? 4.300 -10.000 -5.544 1.00 98.00 88 ASP A CA 1
ATOM 667 C C . ASP A 1 88 ? 3.899 -10.543 -4.177 1.00 98.00 88 ASP A C 1
ATOM 669 O O . ASP A 1 88 ? 4.750 -10.746 -3.313 1.00 98.00 88 ASP A O 1
ATOM 673 N N . THR A 1 89 ? 2.603 -10.803 -4.021 1.00 98.56 89 THR A N 1
ATOM 674 C CA . THR A 1 89 ? 1.973 -11.314 -2.801 1.00 98.56 89 THR A CA 1
ATOM 675 C C . THR A 1 89 ? 1.820 -10.262 -1.706 1.00 98.56 89 THR A C 1
ATOM 677 O O . THR A 1 89 ? 2.789 -9.749 -1.148 1.00 98.56 89 THR A O 1
ATOM 680 N N . ALA A 1 90 ? 0.560 -9.978 -1.374 1.00 98.69 90 ALA A N 1
ATOM 681 C CA . ALA A 1 90 ? 0.189 -9.232 -0.182 1.00 98.69 90 ALA A CA 1
ATOM 682 C C . ALA A 1 90 ? -1.089 -9.820 0.428 1.00 98.69 90 ALA A C 1
ATOM 684 O O . ALA A 1 90 ? -2.082 -10.004 -0.280 1.00 98.69 90 ALA A O 1
ATOM 685 N N . ASN A 1 91 ? -1.073 -10.108 1.725 1.00 98.81 91 ASN A N 1
ATOM 686 C CA . ASN A 1 91 ? -2.215 -10.623 2.471 1.00 98.81 91 ASN A CA 1
ATOM 687 C C . ASN A 1 91 ? -2.725 -9.531 3.413 1.00 98.81 91 ASN A C 1
ATOM 689 O O . ASN A 1 91 ? -2.049 -9.172 4.372 1.00 98.81 91 ASN A O 1
ATOM 693 N N . ILE A 1 92 ? -3.917 -9.013 3.134 1.00 98.88 92 ILE A N 1
ATOM 694 C CA . ILE A 1 92 ? -4.617 -8.011 3.940 1.00 98.88 92 ILE A CA 1
ATOM 695 C C . ILE A 1 92 ? -5.751 -8.755 4.640 1.00 98.88 92 ILE A C 1
ATOM 697 O O . ILE A 1 92 ? -6.742 -9.104 4.000 1.00 98.88 92 ILE A O 1
ATOM 701 N N . THR A 1 93 ? -5.554 -9.098 5.912 1.00 98.81 93 THR A N 1
ATOM 702 C CA . THR A 1 93 ? -6.432 -10.007 6.662 1.00 98.81 93 THR A CA 1
ATOM 703 C C . THR A 1 93 ? -6.894 -9.354 7.959 1.00 98.81 93 THR A C 1
ATOM 705 O O . THR A 1 93 ? -6.093 -8.729 8.648 1.00 98.81 93 THR A O 1
ATOM 708 N N . ASN A 1 94 ? -8.172 -9.493 8.315 1.00 98.69 94 ASN A N 1
ATOM 709 C CA . ASN A 1 94 ? -8.724 -8.929 9.556 1.00 98.69 94 ASN A CA 1
ATOM 710 C C . ASN A 1 94 ? -8.441 -7.420 9.712 1.00 98.69 94 ASN A C 1
ATOM 712 O O . ASN A 1 94 ? -8.114 -6.954 10.804 1.00 98.69 94 ASN A O 1
ATOM 716 N N . VAL A 1 95 ? -8.482 -6.652 8.620 1.00 98.81 95 VAL A N 1
ATOM 717 C CA . VAL A 1 95 ? -8.229 -5.207 8.673 1.00 98.81 95 VAL A CA 1
ATOM 718 C C . VAL A 1 95 ? -9.543 -4.453 8.837 1.00 98.81 95 VAL A C 1
ATOM 720 O O . VAL A 1 95 ? -10.505 -4.678 8.104 1.00 98.81 95 VAL A O 1
ATOM 723 N N . GLU A 1 96 ? -9.583 -3.527 9.786 1.00 98.75 96 GLU A N 1
ATOM 724 C CA . GLU A 1 96 ? -10.758 -2.710 10.065 1.00 98.75 96 GLU A CA 1
ATOM 725 C C . GLU A 1 96 ? -10.491 -1.240 9.730 1.00 98.75 96 GLU A C 1
ATOM 727 O O . GLU A 1 96 ? -9.601 -0.606 10.297 1.00 98.75 96 GLU A O 1
ATOM 732 N N . PHE A 1 97 ? -11.286 -0.678 8.822 1.00 98.75 97 PHE A N 1
ATOM 733 C CA . PHE A 1 97 ? -11.239 0.738 8.465 1.00 98.75 97 PHE A CA 1
ATOM 734 C C . PHE A 1 97 ? -12.200 1.536 9.357 1.00 98.75 97 PHE A C 1
ATOM 736 O O . PHE A 1 97 ? -13.418 1.429 9.228 1.00 98.75 97 PHE A O 1
ATOM 743 N N . GLN A 1 98 ? -11.653 2.354 10.258 1.00 98.56 98 GLN A N 1
ATOM 744 C CA . GLN A 1 98 ? -12.410 3.242 11.157 1.00 98.56 98 GLN A CA 1
ATOM 745 C C . GLN A 1 98 ? -12.907 4.510 10.454 1.00 98.56 98 GLN A C 1
ATOM 747 O O . GLN A 1 98 ? -13.849 5.162 10.903 1.00 98.56 98 GLN A O 1
ATOM 752 N N . SER A 1 99 ? -12.270 4.863 9.343 1.00 98.12 99 SER A N 1
ATOM 753 C CA . SER A 1 99 ? -12.699 5.903 8.417 1.00 98.12 99 SER A CA 1
ATOM 754 C C . SER A 1 99 ? -12.375 5.476 6.992 1.00 98.12 99 SER A C 1
ATOM 756 O O . SER A 1 99 ? -11.530 4.608 6.768 1.00 98.12 99 SER A O 1
ATOM 758 N N . HIS A 1 100 ? -13.037 6.108 6.025 1.00 98.25 100 HIS A N 1
ATOM 759 C CA . HIS A 1 100 ? -12.686 5.937 4.624 1.00 98.25 100 HIS A CA 1
ATOM 760 C C . HIS A 1 100 ? -11.557 6.869 4.212 1.00 98.25 100 HIS A C 1
ATOM 762 O O . HIS A 1 100 ? -11.457 8.006 4.686 1.00 98.25 100 HIS A O 1
ATOM 768 N N . GLY A 1 101 ? -10.749 6.392 3.275 1.00 96.44 101 GLY A N 1
ATOM 769 C CA . GLY A 1 101 ? -9.800 7.229 2.576 1.00 96.44 101 GLY A CA 1
ATOM 770 C C . GLY A 1 101 ? -10.481 8.299 1.715 1.00 96.44 101 GLY A C 1
ATOM 771 O O . GLY A 1 101 ? -11.586 8.113 1.202 1.00 96.44 101 GLY A O 1
ATOM 772 N N . LYS A 1 102 ? -9.804 9.435 1.532 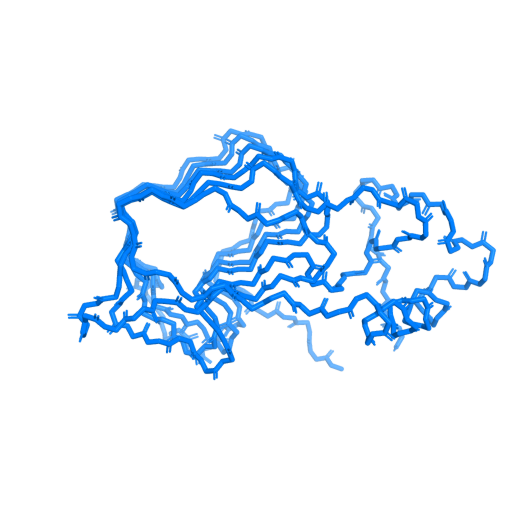1.00 94.81 102 LYS A N 1
ATOM 773 C CA . LYS A 1 102 ? -10.248 10.547 0.684 1.00 94.81 102 LYS A CA 1
ATOM 774 C C . LYS A 1 102 ? -10.397 10.130 -0.780 1.00 94.81 102 LYS A C 1
ATOM 776 O O . LYS A 1 102 ? -11.378 10.502 -1.423 1.00 94.81 102 LYS A O 1
ATOM 781 N N . ASP A 1 103 ? -9.430 9.373 -1.295 1.00 93.00 103 ASP A N 1
ATOM 782 C CA . ASP A 1 103 ? -9.408 8.942 -2.693 1.00 93.00 103 ASP A CA 1
ATOM 783 C C . ASP A 1 103 ? -9.897 7.500 -2.850 1.00 93.00 103 ASP A C 1
ATOM 785 O O . ASP A 1 103 ? -10.700 7.208 -3.746 1.00 93.00 103 ASP A O 1
ATOM 789 N N . CYS A 1 104 ? -9.377 6.600 -2.019 1.00 97.44 104 CYS A N 1
ATOM 790 C CA . CYS A 1 104 ? -9.799 5.211 -1.860 1.00 97.44 104 CYS A CA 1
ATOM 791 C C . CYS A 1 104 ? -9.234 4.644 -0.552 1.00 97.44 104 CYS A C 1
ATOM 793 O O . CYS A 1 104 ? -8.352 5.235 0.061 1.00 97.44 104 CYS A O 1
ATOM 795 N N . ASP A 1 105 ? -9.709 3.472 -0.147 1.00 98.69 105 ASP A N 1
ATOM 796 C CA . ASP A 1 105 ? -9.236 2.803 1.066 1.00 98.69 105 ASP A CA 1
ATOM 797 C C . ASP A 1 105 ? -7.952 2.013 0.801 1.00 98.69 105 ASP A C 1
ATOM 799 O O . ASP A 1 105 ? -7.016 2.048 1.602 1.00 98.69 105 ASP A O 1
ATOM 803 N N . ILE A 1 106 ? -7.890 1.347 -0.357 1.00 98.81 106 ILE A N 1
ATOM 804 C CA . ILE A 1 106 ? -6.718 0.597 -0.813 1.00 98.81 106 ILE A CA 1
ATOM 805 C C . ILE A 1 106 ? -6.412 0.958 -2.270 1.00 98.81 106 ILE A C 1
ATOM 807 O O . ILE A 1 106 ? -7.294 0.901 -3.131 1.00 98.81 106 ILE A O 1
ATOM 811 N N . GLU A 1 107 ? -5.155 1.274 -2.568 1.00 98.44 107 GLU A N 1
ATOM 812 C CA . GLU A 1 107 ? -4.675 1.539 -3.924 1.00 98.44 107 GLU A CA 1
ATOM 813 C C . GLU A 1 107 ? -3.630 0.505 -4.363 1.00 98.44 107 GLU A C 1
ATOM 815 O O . GLU A 1 107 ? -2.633 0.271 -3.683 1.00 98.44 107 GLU A O 1
ATOM 820 N N . LEU A 1 108 ? -3.844 -0.116 -5.526 1.00 98.75 108 LEU A N 1
ATOM 821 C CA . LEU A 1 108 ? -2.974 -1.154 -6.078 1.00 98.75 108 LEU A CA 1
ATOM 822 C C . LEU A 1 108 ? -2.385 -0.728 -7.426 1.00 98.75 108 LEU A C 1
ATOM 824 O O . LEU A 1 108 ? -3.114 -0.380 -8.356 1.00 98.75 108 LEU A O 1
ATOM 828 N N . GLY A 1 109 ? -1.064 -0.834 -7.563 1.00 97.44 109 GLY A N 1
ATOM 829 C CA . GLY A 1 109 ? -0.358 -0.691 -8.841 1.00 97.44 109 GLY A CA 1
ATOM 830 C C . GLY A 1 109 ? -0.239 0.741 -9.364 1.00 97.44 109 GLY A C 1
ATOM 831 O O . GLY A 1 109 ? -0.074 0.927 -10.570 1.00 97.44 109 GLY A O 1
ATOM 832 N N . GLN A 1 110 ? -0.354 1.748 -8.493 1.00 95.38 110 GLN A N 1
ATOM 833 C CA . GLN A 1 110 ? -0.156 3.152 -8.862 1.00 95.38 110 GLN A CA 1
ATOM 834 C C . GLN A 1 110 ? 1.248 3.397 -9.451 1.00 95.38 110 GLN A C 1
ATOM 836 O O . GLN A 1 110 ? 2.179 2.625 -9.202 1.00 95.38 110 GLN A O 1
ATOM 841 N N . TYR A 1 111 ? 1.416 4.474 -10.228 1.00 92.00 111 TYR A N 1
ATOM 842 C CA . TYR A 1 111 ? 2.728 4.874 -10.738 1.00 92.00 111 TYR A CA 1
ATOM 843 C C . TYR A 1 111 ? 3.725 5.061 -9.593 1.00 92.00 111 TYR A C 1
ATOM 845 O O . TYR A 1 111 ? 3.426 5.660 -8.561 1.00 92.00 111 TYR A O 1
ATOM 853 N N . ASP A 1 112 ? 4.955 4.627 -9.827 1.00 90.94 112 ASP A N 1
ATOM 854 C CA . ASP A 1 112 ? 6.086 4.878 -8.951 1.00 90.94 112 ASP A CA 1
ATOM 855 C C . ASP A 1 112 ? 7.340 5.165 -9.782 1.00 90.94 112 ASP A C 1
ATOM 857 O O . ASP A 1 112 ? 7.424 4.853 -10.973 1.00 90.94 112 ASP A O 1
ATOM 861 N N . ASN A 1 113 ? 8.353 5.741 -9.136 1.00 88.56 113 ASN A N 1
ATOM 862 C CA . ASN A 1 113 ? 9.593 6.153 -9.797 1.00 88.56 113 ASN A CA 1
ATOM 863 C C . ASN A 1 113 ? 10.433 4.985 -10.354 1.00 88.56 113 ASN A C 1
ATOM 865 O O . ASN A 1 113 ? 11.426 5.224 -11.044 1.00 88.56 113 ASN A O 1
ATOM 869 N N . TYR A 1 114 ? 10.048 3.736 -10.084 1.00 89.44 114 TYR A N 1
ATOM 870 C CA . TYR A 1 114 ? 10.707 2.520 -10.553 1.00 89.44 114 TYR A CA 1
ATOM 871 C C . TYR A 1 114 ? 9.949 1.846 -11.707 1.00 89.44 114 TYR A C 1
ATOM 873 O O . TYR A 1 114 ? 10.320 0.746 -12.127 1.00 89.44 114 TYR A O 1
ATOM 881 N N . TRP A 1 115 ? 8.881 2.462 -12.224 1.00 93.50 115 TRP A N 1
ATOM 882 C CA . TRP A 1 115 ? 8.082 1.903 -13.316 1.00 93.50 115 TRP A CA 1
ATOM 883 C C . TRP A 1 115 ? 8.845 1.885 -14.650 1.00 93.50 115 TRP A C 1
ATOM 885 O O . TRP A 1 115 ? 9.595 2.813 -14.971 1.00 93.50 115 TRP A O 1
ATOM 895 N N . TYR A 1 116 ? 8.664 0.814 -15.430 1.00 93.19 116 TYR A N 1
ATOM 896 C CA . TYR A 1 116 ? 9.127 0.662 -16.816 1.00 93.19 116 TYR A CA 1
ATOM 897 C C . TYR A 1 116 ? 8.120 -0.136 -17.646 1.00 93.19 116 TYR A C 1
ATOM 899 O O . TYR A 1 116 ? 7.360 -0.950 -17.121 1.00 93.19 116 TYR A O 1
ATOM 907 N N . ILE A 1 117 ? 8.175 0.044 -18.964 1.00 94.06 117 ILE A N 1
ATOM 908 C CA . ILE A 1 117 ? 7.440 -0.777 -19.923 1.00 94.06 117 ILE A CA 1
ATOM 909 C C . ILE A 1 117 ? 7.929 -2.221 -19.821 1.00 94.06 117 ILE A C 1
ATOM 911 O O . ILE A 1 117 ? 9.106 -2.499 -20.039 1.00 94.06 117 ILE A O 1
ATOM 915 N N . GLY A 1 118 ? 7.002 -3.136 -19.542 1.00 93.00 118 GLY A N 1
ATOM 916 C CA . GLY A 1 118 ? 7.292 -4.561 -19.378 1.00 93.00 118 GLY A CA 1
ATOM 917 C C . GLY A 1 118 ? 7.510 -4.981 -17.926 1.00 93.00 118 GLY A C 1
ATOM 918 O O . GLY A 1 118 ? 7.679 -6.171 -17.672 1.00 93.00 118 GLY A O 1
ATOM 919 N N . ARG A 1 119 ? 7.461 -4.042 -16.970 1.00 94.25 119 ARG A N 1
ATOM 920 C CA . ARG A 1 119 ? 7.417 -4.394 -15.552 1.00 94.25 119 ARG A CA 1
ATOM 921 C C . ARG A 1 119 ? 6.158 -5.226 -15.271 1.00 94.25 119 ARG A C 1
ATOM 923 O O . ARG A 1 119 ? 5.087 -4.853 -15.751 1.00 94.25 119 ARG A O 1
ATOM 930 N N . PRO A 1 120 ? 6.256 -6.322 -14.502 1.00 96.06 120 PRO A N 1
ATOM 931 C CA . PRO A 1 120 ? 5.070 -7.035 -14.055 1.00 96.06 120 PRO A CA 1
ATOM 932 C C . PRO A 1 120 ? 4.145 -6.132 -13.215 1.00 96.06 120 PRO A C 1
ATOM 934 O O . PRO A 1 120 ? 4.628 -5.219 -12.540 1.00 96.06 120 PRO A O 1
ATOM 937 N N . PRO A 1 121 ? 2.828 -6.380 -13.221 1.00 97.50 121 PRO A N 1
ATOM 938 C CA . PRO A 1 121 ? 1.902 -5.661 -12.356 1.00 97.50 121 PRO A CA 1
ATOM 939 C C . PRO A 1 121 ? 2.071 -6.078 -10.884 1.00 97.50 121 PRO A C 1
ATOM 941 O O . PRO A 1 121 ? 2.612 -7.154 -10.582 1.00 97.50 121 PRO A O 1
ATOM 944 N N . THR A 1 122 ? 1.556 -5.256 -9.962 1.00 98.62 122 THR A N 1
ATOM 945 C CA . THR A 1 122 ? 1.314 -5.696 -8.573 1.00 98.62 122 THR A CA 1
ATOM 946 C C . THR A 1 122 ? 0.299 -6.844 -8.596 1.00 98.62 122 THR A C 1
ATOM 948 O O . THR A 1 122 ? -0.732 -6.755 -9.264 1.00 98.62 122 THR A O 1
ATOM 951 N N . ARG A 1 123 ? 0.584 -7.956 -7.918 1.00 98.62 123 ARG A N 1
ATOM 952 C CA . ARG A 1 123 ? -0.163 -9.211 -8.109 1.00 98.62 123 ARG A CA 1
ATOM 953 C C . ARG A 1 123 ? -0.239 -10.047 -6.840 1.00 98.62 123 ARG A C 1
ATOM 955 O O . ARG A 1 123 ? 0.477 -9.801 -5.876 1.00 98.62 123 ARG A O 1
ATOM 962 N N . ASN A 1 124 ? -1.104 -11.062 -6.879 1.00 98.69 124 ASN A N 1
ATOM 963 C CA . ASN A 1 124 ? -1.317 -12.007 -5.780 1.00 98.69 124 ASN A CA 1
ATOM 964 C C . ASN A 1 124 ? -1.748 -11.317 -4.470 1.00 98.69 124 ASN A C 1
ATOM 966 O O . ASN A 1 124 ? -1.391 -11.746 -3.377 1.00 98.69 124 ASN A O 1
ATOM 970 N N . VAL A 1 125 ? -2.525 -10.235 -4.584 1.00 98.88 125 VAL A N 1
ATOM 971 C CA . VAL A 1 125 ? -3.104 -9.529 -3.435 1.00 98.88 125 VAL A CA 1
ATOM 972 C C . VAL A 1 125 ? -4.381 -10.240 -2.991 1.00 98.88 125 VAL A C 1
ATOM 974 O O . VAL A 1 125 ? -5.251 -10.542 -3.816 1.00 98.88 125 VAL A O 1
ATOM 977 N N . ARG A 1 126 ? -4.503 -10.493 -1.689 1.00 98.88 126 ARG A N 1
ATOM 978 C CA . ARG A 1 126 ? -5.676 -11.102 -1.055 1.00 98.88 126 ARG A CA 1
ATOM 979 C C . ARG A 1 126 ? -6.213 -10.161 0.017 1.00 98.88 126 ARG A C 1
ATOM 981 O O . ARG A 1 126 ? -5.442 -9.671 0.834 1.00 98.88 126 ARG A O 1
ATOM 988 N N . ILE A 1 127 ? -7.521 -9.927 -0.001 1.00 98.88 127 ILE A N 1
ATOM 989 C CA . ILE A 1 127 ? -8.256 -9.118 0.976 1.00 98.88 127 ILE A CA 1
ATOM 990 C C . ILE A 1 127 ? -9.266 -10.046 1.650 1.00 98.88 127 ILE A C 1
ATOM 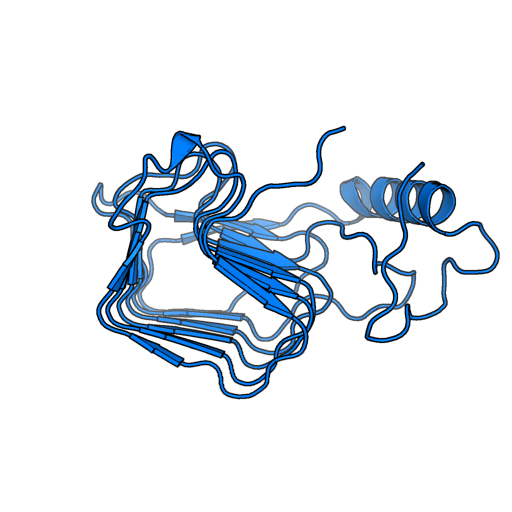992 O O . ILE A 1 127 ? -10.164 -10.572 0.989 1.00 98.88 127 ILE A O 1
ATOM 996 N N . ILE A 1 128 ? -9.069 -10.312 2.937 1.00 98.88 128 ILE A N 1
ATOM 997 C CA . ILE A 1 128 ? -9.773 -11.350 3.692 1.00 98.88 128 ILE A CA 1
ATOM 998 C C . ILE A 1 128 ? -10.290 -10.738 4.996 1.00 98.88 128 ILE A C 1
ATOM 1000 O O . ILE A 1 128 ? -9.549 -10.032 5.676 1.00 98.88 128 ILE A O 1
ATOM 1004 N N . ASP A 1 129 ? -11.561 -10.977 5.326 1.00 98.69 129 ASP A N 1
ATOM 1005 C CA . ASP A 1 129 ? -12.197 -10.505 6.568 1.00 98.69 129 ASP A CA 1
ATOM 1006 C C . ASP A 1 129 ? -11.932 -9.007 6.867 1.00 98.69 129 ASP A C 1
ATOM 1008 O O . ASP A 1 129 ? -11.713 -8.602 8.005 1.00 98.69 129 ASP A O 1
ATOM 1012 N N . THR A 1 130 ? -11.899 -8.170 5.826 1.00 98.69 130 THR A N 1
ATOM 1013 C CA . THR A 1 130 ? -11.503 -6.756 5.894 1.00 98.69 130 THR A CA 1
ATOM 1014 C C . THR A 1 130 ? -12.688 -5.848 5.580 1.00 98.69 130 THR A C 1
ATOM 1016 O O . THR A 1 130 ? -13.282 -5.949 4.504 1.00 98.69 130 THR A O 1
ATOM 1019 N N . ASN A 1 131 ? -13.055 -4.958 6.505 1.00 98.62 131 ASN A N 1
ATOM 1020 C CA . ASN A 1 131 ? -14.299 -4.184 6.424 1.00 98.62 131 ASN A CA 1
ATOM 1021 C C . ASN A 1 131 ? -14.157 -2.775 7.023 1.00 98.62 131 ASN A C 1
ATOM 1023 O O . ASN A 1 131 ? -13.259 -2.519 7.822 1.00 98.62 131 ASN A O 1
ATOM 1027 N N . ALA A 1 132 ? -15.062 -1.865 6.653 1.00 98.56 132 ALA A N 1
ATOM 1028 C CA . ALA A 1 132 ? -15.210 -0.571 7.317 1.00 98.56 132 ALA A CA 1
ATOM 1029 C C . ALA A 1 132 ? -16.224 -0.649 8.468 1.00 98.56 132 ALA A C 1
ATOM 1031 O O . ALA A 1 132 ? -17.218 -1.376 8.381 1.00 98.56 132 ALA A O 1
ATOM 1032 N N . THR A 1 133 ? -16.004 0.130 9.528 1.00 98.25 133 THR A N 1
ATOM 1033 C CA . THR A 1 133 ? -16.868 0.132 10.723 1.00 98.25 133 THR A CA 1
ATOM 1034 C C . THR A 1 133 ? -18.248 0.728 10.486 1.00 98.25 133 THR A C 1
ATOM 1036 O O . THR A 1 133 ? -19.203 0.368 11.171 1.00 98.25 133 THR A O 1
ATOM 1039 N N . ASP A 1 134 ? -18.385 1.613 9.499 1.00 97.75 134 ASP A N 1
ATOM 1040 C CA . ASP A 1 134 ? -19.672 2.204 9.125 1.00 97.75 134 ASP A CA 1
ATOM 1041 C C . ASP A 1 134 ? -20.536 1.269 8.249 1.00 97.75 134 ASP A C 1
ATOM 1043 O O . ASP A 1 134 ? -21.641 1.637 7.840 1.00 97.75 134 ASP A O 1
ATOM 1047 N N . GLY A 1 135 ? -20.037 0.059 7.965 1.00 96.38 135 GLY A N 1
ATOM 1048 C CA . GLY A 1 135 ? -20.703 -0.980 7.185 1.00 96.38 135 GLY A CA 1
ATOM 1049 C C . GLY A 1 135 ? -20.695 -0.752 5.671 1.00 96.38 135 GLY A C 1
ATOM 1050 O O . GLY A 1 135 ? -21.203 -1.602 4.931 1.00 96.38 135 GLY A O 1
ATOM 1051 N N . LYS A 1 136 ? -20.138 0.360 5.174 1.00 98.12 136 LYS A N 1
ATOM 1052 C CA . LYS A 1 136 ? -20.034 0.596 3.730 1.00 98.12 136 LYS A CA 1
ATOM 1053 C C . LYS A 1 136 ? -18.886 -0.216 3.126 1.00 98.12 136 LYS A C 1
ATOM 1055 O O . LYS A 1 136 ? -17.925 -0.556 3.815 1.00 98.12 136 LYS A O 1
ATOM 1060 N N . PRO A 1 137 ? -18.958 -0.539 1.821 1.00 98.50 137 PRO A N 1
ATOM 1061 C CA . PRO A 1 137 ? -17.860 -1.223 1.158 1.00 98.50 137 PRO A CA 1
ATOM 1062 C C . PRO A 1 137 ? -16.598 -0.363 1.140 1.00 98.50 137 PRO A C 1
ATOM 1064 O O . PRO A 1 137 ? -16.662 0.803 0.741 1.00 98.50 137 PRO A O 1
ATOM 1067 N N . ILE A 1 138 ? -15.452 -0.958 1.466 1.00 98.50 138 ILE A N 1
ATOM 1068 C CA . ILE A 1 138 ? -14.162 -0.308 1.233 1.00 98.50 138 ILE A CA 1
ATOM 1069 C C . ILE A 1 138 ? -13.889 -0.207 -0.271 1.00 98.50 138 ILE A C 1
ATOM 1071 O O . ILE A 1 138 ? -14.218 -1.106 -1.050 1.00 98.50 138 ILE A O 1
ATOM 1075 N N . VAL A 1 139 ? -13.296 0.893 -0.711 1.00 98.75 139 VAL A N 1
ATOM 1076 C CA . VAL A 1 139 ? -13.000 1.169 -2.115 1.00 98.75 139 VAL A CA 1
ATOM 1077 C C . VAL A 1 139 ? -11.569 0.756 -2.432 1.00 98.75 139 VAL A C 1
ATOM 1079 O O . VAL A 1 139 ? -10.619 1.319 -1.893 1.00 98.75 139 VAL A O 1
ATOM 1082 N N . VAL A 1 140 ? -11.415 -0.179 -3.369 1.00 98.81 140 VAL A N 1
ATOM 1083 C CA . VAL A 1 140 ? -10.111 -0.634 -3.865 1.00 98.81 140 VAL A CA 1
ATOM 1084 C C . VAL A 1 140 ? -9.913 -0.131 -5.290 1.00 98.81 140 VAL A C 1
ATOM 1086 O O . VAL A 1 140 ? -10.646 -0.543 -6.192 1.00 98.81 140 VAL A O 1
ATOM 1089 N N . LYS A 1 141 ? -8.925 0.737 -5.520 1.00 98.62 141 LYS A N 1
ATOM 1090 C CA . LYS A 1 141 ? -8.534 1.167 -6.873 1.00 98.62 141 LYS A CA 1
ATOM 1091 C C . LYS A 1 141 ? -7.411 0.290 -7.412 1.00 98.62 141 LYS A C 1
ATOM 1093 O O . LYS A 1 141 ? -6.422 0.047 -6.728 1.00 98.62 141 LYS A O 1
ATOM 1098 N N . VAL A 1 142 ? -7.554 -0.155 -8.656 1.00 98.56 142 VAL A N 1
ATOM 1099 C CA . VAL A 1 142 ? -6.613 -1.068 -9.321 1.00 98.56 142 VAL A CA 1
ATOM 1100 C C . VAL A 1 142 ? -6.099 -0.415 -10.604 1.00 98.56 142 VAL A C 1
ATOM 1102 O O . VAL A 1 142 ? -6.877 -0.179 -11.528 1.00 98.56 142 VAL A O 1
ATOM 1105 N N . TRP A 1 143 ? -4.802 -0.110 -10.649 1.00 98.00 143 TRP A N 1
ATOM 1106 C CA . TRP A 1 143 ? -4.096 0.507 -11.779 1.00 98.00 143 TRP A CA 1
ATOM 1107 C C . TRP A 1 143 ? -3.312 -0.556 -12.572 1.00 98.00 143 TRP A C 1
ATOM 1109 O O . TRP A 1 143 ? -3.917 -1.391 -13.242 1.00 98.00 143 TRP A O 1
ATOM 1119 N N . ASP A 1 144 ? -1.976 -0.560 -12.486 1.00 97.75 144 ASP A N 1
ATOM 1120 C CA . ASP A 1 144 ? -1.099 -1.599 -13.046 1.00 97.75 144 ASP A CA 1
ATOM 1121 C C . ASP A 1 144 ? -0.976 -2.775 -12.059 1.00 97.75 144 ASP A C 1
ATOM 1123 O O . ASP A 1 144 ? 0.080 -3.057 -11.481 1.00 97.75 144 ASP A O 1
ATOM 1127 N N . ALA A 1 145 ? -2.118 -3.406 -11.786 1.00 98.31 145 ALA A N 1
ATOM 1128 C CA . ALA A 1 145 ? -2.271 -4.480 -10.816 1.00 98.31 145 ALA A CA 1
ATOM 1129 C C . ALA A 1 145 ? -3.287 -5.529 -11.291 1.00 98.31 145 ALA A C 1
ATOM 1131 O O . ALA A 1 145 ? -4.226 -5.220 -12.026 1.00 98.31 145 ALA A O 1
ATOM 1132 N N . ASN A 1 146 ? -3.125 -6.774 -10.842 1.00 98.19 146 ASN A N 1
ATOM 1133 C CA . ASN A 1 146 ? -4.165 -7.788 -10.990 1.00 98.19 146 ASN A CA 1
ATOM 1134 C C . ASN A 1 146 ? -5.309 -7.493 -10.011 1.00 98.19 146 ASN A C 1
ATOM 1136 O O . ASN A 1 146 ? -5.077 -7.015 -8.899 1.00 98.19 146 ASN A O 1
ATOM 1140 N N . THR A 1 147 ? -6.541 -7.831 -10.394 1.00 98.19 147 THR A N 1
ATOM 1141 C CA . THR A 1 147 ? -7.687 -7.759 -9.481 1.00 98.19 147 THR A CA 1
ATOM 1142 C C . THR A 1 147 ? -7.421 -8.631 -8.243 1.00 98.19 147 THR A C 1
ATOM 1144 O O . THR A 1 147 ? -7.061 -9.801 -8.409 1.00 98.19 147 THR A O 1
ATOM 1147 N N . PRO A 1 148 ? -7.563 -8.094 -7.015 1.00 98.50 148 PRO A N 1
ATOM 1148 C CA . PRO A 1 148 ? -7.302 -8.855 -5.800 1.00 98.50 148 PRO A CA 1
ATOM 1149 C C . PRO A 1 148 ? -8.352 -9.948 -5.594 1.00 98.50 148 PRO A C 1
ATOM 1151 O O . PRO A 1 148 ? -9.503 -9.818 -6.017 1.00 98.50 148 PRO A O 1
ATOM 1154 N N . ILE A 1 149 ? -7.968 -11.009 -4.889 1.00 98.69 149 ILE A N 1
ATOM 1155 C CA . ILE A 1 149 ? -8.918 -12.013 -4.399 1.00 98.69 149 ILE A CA 1
ATOM 1156 C C . ILE A 1 149 ? -9.572 -11.455 -3.136 1.00 98.69 149 ILE A C 1
ATOM 1158 O O . ILE A 1 149 ? -8.868 -11.100 -2.194 1.00 98.69 149 ILE A O 1
ATOM 1162 N N . VAL A 1 150 ? -10.902 -11.403 -3.107 1.00 98.69 150 VAL A N 1
ATOM 1163 C CA . VAL A 1 150 ? -11.678 -10.873 -1.978 1.00 98.69 150 VAL A CA 1
ATOM 1164 C C . VAL A 1 150 ? -12.486 -11.996 -1.330 1.00 98.69 150 VAL A C 1
ATOM 1166 O O . VAL A 1 150 ? -13.213 -12.706 -2.025 1.00 98.69 150 VAL A O 1
ATOM 1169 N N . VAL A 1 151 ? -12.368 -12.160 -0.011 1.00 98.69 151 VAL A N 1
ATOM 1170 C CA . VAL A 1 151 ? -13.076 -13.185 0.778 1.00 98.69 151 VAL A CA 1
ATOM 1171 C C . VAL A 1 151 ? -13.661 -12.541 2.035 1.00 98.69 151 VAL A C 1
ATOM 1173 O O . VAL A 1 151 ? -12.961 -11.801 2.720 1.00 98.69 151 VAL A O 1
ATOM 1176 N N . ASN A 1 152 ? -14.939 -12.803 2.338 1.00 98.25 152 ASN A N 1
ATOM 1177 C CA . ASN A 1 152 ? -15.626 -12.323 3.553 1.00 98.25 152 ASN A CA 1
ATOM 1178 C C . ASN A 1 152 ? -15.449 -10.816 3.850 1.00 98.25 152 ASN A C 1
ATOM 1180 O O . ASN A 1 152 ? -15.377 -10.385 4.997 1.00 98.25 152 ASN A O 1
ATOM 1184 N N . SER A 1 153 ? -15.344 -10.006 2.801 1.00 98.31 153 SER A N 1
ATOM 1185 C CA . SER A 1 153 ? -15.047 -8.577 2.897 1.00 98.31 153 SER A CA 1
ATOM 1186 C C . SER A 1 153 ? -16.044 -7.794 2.051 1.00 98.31 153 SER A C 1
ATOM 1188 O O . SER A 1 153 ? -16.375 -8.205 0.934 1.00 98.31 153 SER A O 1
ATOM 1190 N N . SER A 1 154 ? -16.509 -6.656 2.555 1.00 97.81 154 SER A N 1
ATOM 1191 C CA . SER A 1 154 ? -17.353 -5.721 1.811 1.00 97.81 154 SER A CA 1
ATOM 1192 C C . SER A 1 154 ? -16.464 -4.774 1.007 1.00 97.81 154 SER A C 1
ATOM 1194 O O . SER A 1 154 ? -15.920 -3.812 1.543 1.00 97.81 154 SER A O 1
ATOM 1196 N N . VAL A 1 155 ? -16.275 -5.063 -0.285 1.00 98.31 155 VAL A N 1
ATOM 1197 C CA . VAL A 1 155 ? -15.315 -4.348 -1.143 1.00 98.31 155 VAL A CA 1
ATOM 1198 C C . VAL A 1 155 ? -15.957 -3.888 -2.450 1.00 98.31 155 VAL A C 1
ATOM 1200 O O . VAL A 1 155 ? -16.567 -4.675 -3.174 1.00 98.31 155 VAL A O 1
ATOM 1203 N N . LYS A 1 156 ? -15.736 -2.623 -2.813 1.00 98.56 156 LYS A N 1
ATOM 1204 C CA . LYS A 1 156 ? -15.973 -2.081 -4.153 1.00 98.56 156 LYS A CA 1
ATOM 1205 C C . LYS A 1 156 ? -14.647 -1.964 -4.901 1.00 98.56 156 LYS A C 1
ATOM 1207 O O . LYS A 1 156 ? -13.864 -1.049 -4.654 1.00 98.56 156 LYS A O 1
ATOM 1212 N N . VAL A 1 157 ? -14.422 -2.853 -5.865 1.00 98.62 157 VAL A N 1
ATOM 1213 C CA . VAL A 1 157 ? -13.238 -2.799 -6.734 1.00 98.62 157 VAL A CA 1
ATOM 1214 C C . VAL A 1 157 ? -13.491 -1.879 -7.930 1.00 98.62 157 VAL A C 1
ATOM 1216 O O . VAL A 1 157 ? -14.463 -2.050 -8.667 1.00 98.62 157 VAL A O 1
ATOM 1219 N N . ILE A 1 158 ? -12.596 -0.917 -8.146 1.00 98.44 158 ILE A N 1
ATOM 1220 C CA . ILE A 1 158 ? -12.590 0.006 -9.282 1.00 98.44 158 ILE A CA 1
ATOM 1221 C C . ILE A 1 158 ? -11.316 -0.246 -10.090 1.00 98.44 158 ILE A C 1
ATOM 1223 O O . ILE A 1 158 ? -10.230 0.193 -9.718 1.00 98.44 158 ILE A O 1
ATOM 1227 N N . ASN A 1 159 ? -11.451 -0.941 -11.220 1.00 98.00 159 ASN A N 1
ATOM 1228 C CA . ASN A 1 159 ? -10.347 -1.122 -12.159 1.00 98.00 159 ASN A CA 1
ATOM 1229 C C . ASN A 1 159 ? -10.216 0.122 -13.041 1.00 98.00 159 ASN A C 1
ATOM 1231 O O . ASN A 1 159 ? -11.152 0.472 -13.763 1.00 98.00 159 ASN A O 1
ATOM 1235 N N . ILE A 1 160 ? -9.059 0.779 -12.997 1.00 97.50 160 ILE A N 1
ATOM 1236 C CA . ILE A 1 160 ? -8.745 1.919 -13.853 1.00 97.50 160 ILE A CA 1
ATOM 1237 C C . ILE A 1 160 ? -8.316 1.377 -15.222 1.00 97.50 160 ILE A C 1
ATOM 1239 O O . ILE A 1 160 ? -7.325 0.646 -15.314 1.00 97.50 160 ILE A O 1
ATOM 1243 N N . PRO A 1 161 ? -9.031 1.710 -16.311 1.00 95.88 161 PRO A N 1
ATOM 1244 C CA . PRO A 1 161 ? -8.703 1.188 -17.628 1.00 95.88 161 PRO A CA 1
ATOM 1245 C C . PRO A 1 161 ? -7.283 1.546 -18.073 1.00 95.88 161 PRO A C 1
ATOM 1247 O O . PRO A 1 161 ? -6.847 2.692 -17.958 1.00 95.88 161 PRO A O 1
ATOM 1250 N N . LYS A 1 162 ? -6.589 0.575 -18.677 1.00 94.94 162 LYS A N 1
ATOM 1251 C CA . LYS A 1 162 ? -5.193 0.717 -19.115 1.00 94.94 162 LYS A CA 1
ATOM 1252 C C . LYS A 1 162 ? -4.941 1.915 -20.021 1.00 94.94 162 LYS A C 1
ATOM 1254 O O . LYS A 1 162 ? -3.908 2.559 -19.901 1.00 94.94 162 LYS A O 1
ATOM 1259 N N . PHE A 1 163 ? -5.880 2.253 -20.899 1.00 95.69 163 PHE A N 1
ATOM 1260 C CA . PHE A 1 163 ? -5.725 3.401 -21.793 1.00 95.69 163 PHE A CA 1
ATOM 1261 C C . PHE A 1 163 ? -5.701 4.754 -21.058 1.00 95.69 163 PHE A C 1
ATOM 1263 O O . PHE A 1 163 ? -5.204 5.721 -21.626 1.00 95.69 163 PHE A O 1
ATOM 1270 N N . ILE A 1 164 ? -6.207 4.832 -19.819 1.00 93.81 164 ILE A N 1
ATOM 1271 C CA . ILE A 1 164 ? -6.151 6.046 -18.991 1.00 93.81 164 ILE A CA 1
ATOM 1272 C C . ILE A 1 164 ? -4.756 6.197 -18.387 1.00 93.81 164 ILE A C 1
ATOM 1274 O O . ILE A 1 164 ? -4.129 7.247 -18.512 1.00 93.81 164 ILE A O 1
ATOM 1278 N N . TRP A 1 165 ? -4.255 5.146 -17.737 1.00 94.81 165 TRP A N 1
ATOM 1279 C CA . TRP A 1 165 ? -3.025 5.247 -16.958 1.00 94.81 165 TRP A CA 1
ATOM 1280 C C . TRP A 1 165 ? -1.758 4.963 -17.757 1.00 94.81 165 TRP A C 1
ATOM 1282 O O . TRP A 1 165 ? -0.720 5.549 -17.467 1.00 94.81 165 TRP A O 1
ATOM 1292 N N . TRP A 1 166 ? -1.808 4.117 -18.786 1.00 95.62 166 TRP A N 1
ATOM 1293 C CA . TRP A 1 166 ? -0.609 3.710 -19.520 1.00 95.62 166 TRP A CA 1
ATOM 1294 C C . TRP A 1 166 ? 0.096 4.883 -20.213 1.00 95.62 166 TRP A C 1
ATOM 1296 O O . TRP A 1 166 ? 1.307 5.015 -20.023 1.00 95.62 166 TRP A O 1
ATOM 1306 N N . PRO A 1 167 ? -0.599 5.794 -20.931 1.00 96.06 167 PRO A N 1
ATOM 1307 C CA . PRO A 1 167 ? 0.054 6.969 -21.507 1.00 96.06 167 PRO A CA 1
ATOM 1308 C C . PRO A 1 167 ? 0.676 7.871 -20.436 1.00 96.06 167 PRO A C 1
ATOM 1310 O O . PRO A 1 167 ? 1.791 8.357 -20.622 1.00 96.06 167 PRO A O 1
ATOM 1313 N N . TYR A 1 168 ? -0.011 8.050 -19.300 1.00 94.12 168 TYR A N 1
ATOM 1314 C CA . TYR A 1 168 ? 0.507 8.811 -18.164 1.00 94.12 168 TYR A CA 1
ATOM 1315 C C . TYR A 1 168 ? 1.782 8.163 -17.604 1.00 94.12 168 TYR A C 1
ATOM 1317 O O . TYR A 1 168 ? 2.796 8.842 -17.469 1.00 94.12 168 TYR A O 1
ATOM 1325 N N . PHE A 1 169 ? 1.786 6.851 -17.363 1.00 95.12 169 PHE A N 1
ATOM 1326 C CA . PHE A 1 169 ? 2.930 6.136 -16.785 1.00 95.12 169 PHE A CA 1
ATOM 1327 C C . PHE A 1 169 ? 4.129 6.160 -17.735 1.00 95.12 169 PHE A C 1
ATOM 1329 O O . PHE A 1 169 ? 5.244 6.446 -17.308 1.00 95.12 169 PHE A O 1
ATOM 1336 N N . VAL A 1 170 ? 3.902 5.940 -19.035 1.00 94.62 170 VAL A N 1
ATOM 1337 C CA . VAL A 1 170 ? 4.931 6.055 -20.080 1.00 94.62 170 VAL A CA 1
ATOM 1338 C C . VAL A 1 170 ? 5.511 7.464 -20.113 1.00 94.62 170 VAL A C 1
ATOM 1340 O O . VAL A 1 170 ? 6.730 7.625 -20.075 1.00 94.62 170 VAL A O 1
ATOM 1343 N N . PHE A 1 171 ? 4.660 8.490 -20.138 1.00 94.06 171 PHE A N 1
ATOM 1344 C CA . PHE A 1 171 ? 5.104 9.880 -20.135 1.00 94.06 171 PHE A CA 1
ATOM 1345 C C . PHE A 1 171 ? 5.941 10.204 -18.893 1.00 94.06 171 PHE A C 1
ATOM 1347 O O . PHE A 1 171 ? 7.046 10.735 -19.017 1.00 94.06 171 PHE A O 1
ATOM 1354 N N . ARG A 1 172 ? 5.468 9.824 -17.702 1.00 91.38 172 ARG A N 1
ATOM 1355 C CA . ARG A 1 172 ? 6.198 10.017 -16.442 1.00 91.38 172 ARG A CA 1
ATOM 1356 C C . ARG A 1 172 ? 7.514 9.246 -16.426 1.00 91.38 172 ARG A C 1
ATOM 1358 O O . ARG A 1 172 ? 8.530 9.808 -16.029 1.00 91.38 172 ARG A O 1
ATOM 1365 N N . ALA A 1 173 ? 7.543 8.021 -16.943 1.00 89.69 173 ALA A N 1
ATOM 1366 C CA . ALA A 1 173 ? 8.769 7.242 -17.055 1.00 89.69 173 ALA A CA 1
ATOM 1367 C C . ALA A 1 173 ? 9.782 7.906 -17.998 1.00 89.69 173 ALA A C 1
ATOM 1369 O O . ALA A 1 173 ? 10.967 7.956 -17.677 1.00 89.69 173 ALA A O 1
ATOM 1370 N N . ILE A 1 174 ? 9.343 8.491 -19.117 1.00 90.88 174 ILE A N 1
ATOM 1371 C CA . ILE A 1 174 ? 10.223 9.280 -19.995 1.00 90.88 174 ILE A CA 1
ATOM 1372 C C . ILE A 1 174 ? 10.756 10.508 -19.259 1.00 90.88 174 ILE A C 1
ATOM 1374 O O . ILE A 1 174 ? 11.960 10.758 -19.312 1.00 90.88 174 ILE A O 1
ATOM 1378 N N . GLN A 1 175 ? 9.894 11.254 -18.561 1.00 89.62 175 GLN A N 1
ATOM 1379 C CA . GLN A 1 175 ? 10.302 12.443 -17.806 1.00 89.62 175 GLN A CA 1
ATOM 1380 C C . GLN A 1 175 ? 11.336 12.111 -16.727 1.00 89.62 175 GLN A C 1
ATOM 1382 O O . GLN A 1 175 ? 12.341 12.806 -16.597 1.00 89.62 175 GLN A O 1
ATOM 1387 N N . THR A 1 176 ? 11.100 11.043 -15.970 1.00 83.00 176 THR A N 1
ATOM 1388 C CA . THR A 1 176 ? 11.939 10.667 -14.832 1.00 83.00 176 THR A CA 1
ATOM 1389 C C . THR A 1 176 ? 13.221 9.962 -15.282 1.00 83.00 176 THR A C 1
ATOM 1391 O O . THR A 1 176 ? 14.269 10.152 -14.673 1.00 83.00 176 THR A O 1
ATOM 1394 N N . ARG A 1 177 ? 13.173 9.155 -16.350 1.00 81.25 177 ARG A N 1
ATOM 1395 C CA . ARG A 1 177 ? 14.226 8.169 -16.670 1.00 81.25 177 ARG A CA 1
ATOM 1396 C C . ARG A 1 177 ? 14.896 8.367 -18.027 1.00 81.25 177 ARG A C 1
ATOM 1398 O O . ARG A 1 177 ? 15.960 7.793 -18.279 1.00 81.25 177 ARG A O 1
ATOM 1405 N N . GLY A 1 178 ? 14.279 9.157 -18.901 1.00 86.44 178 GLY A N 1
ATOM 1406 C CA . GLY A 1 178 ? 14.648 9.288 -20.304 1.00 86.44 178 GLY A CA 1
ATOM 1407 C C . GLY A 1 178 ? 14.227 8.083 -21.151 1.00 86.44 178 GLY A C 1
ATOM 1408 O O . GLY A 1 178 ? 14.076 6.961 -20.668 1.00 86.44 178 GLY A O 1
ATOM 1409 N N . ILE A 1 179 ? 14.091 8.314 -22.459 1.00 88.81 179 ILE A N 1
ATOM 1410 C CA . ILE A 1 179 ? 13.633 7.309 -23.437 1.00 88.81 179 ILE A CA 1
ATOM 1411 C C . ILE A 1 179 ? 14.508 6.046 -23.410 1.00 88.81 179 ILE A C 1
ATOM 1413 O O . ILE A 1 179 ? 13.987 4.937 -23.471 1.00 88.81 179 ILE A O 1
ATOM 1417 N N . LYS A 1 180 ? 15.833 6.197 -23.254 1.00 86.50 180 LYS A N 1
ATOM 1418 C CA . LYS A 1 180 ? 16.791 5.075 -23.267 1.00 86.50 180 LYS A CA 1
ATOM 1419 C C . LYS A 1 180 ? 16.566 4.048 -22.150 1.00 86.50 180 LYS A C 1
ATOM 1421 O O . LYS A 1 180 ? 17.000 2.914 -22.297 1.00 86.50 180 LYS A O 1
ATOM 1426 N N . ASN A 1 181 ? 15.914 4.434 -21.050 1.00 84.88 181 ASN A N 1
ATOM 1427 C CA . ASN A 1 181 ? 15.748 3.588 -19.864 1.00 84.88 181 ASN A CA 1
ATOM 1428 C C . ASN A 1 181 ? 14.292 3.172 -19.618 1.00 84.88 181 ASN A C 1
ATOM 1430 O O . ASN A 1 181 ? 14.000 2.586 -18.577 1.00 84.88 181 ASN A O 1
ATOM 1434 N N . ILE A 1 182 ? 13.371 3.478 -20.537 1.00 89.69 182 ILE A N 1
ATOM 1435 C CA . ILE A 1 182 ? 11.930 3.289 -20.319 1.00 89.69 182 ILE A CA 1
ATOM 1436 C C . ILE A 1 182 ? 11.505 1.814 -20.258 1.00 89.69 182 ILE A C 1
ATOM 1438 O O . ILE A 1 182 ? 10.433 1.513 -19.748 1.00 89.69 182 ILE A O 1
ATOM 1442 N N . THR A 1 183 ? 12.336 0.899 -20.756 1.00 91.44 183 THR A N 1
ATOM 1443 C CA . THR A 1 183 ? 12.118 -0.559 -20.736 1.00 91.44 183 THR A CA 1
ATOM 1444 C C . THR A 1 183 ? 13.030 -1.286 -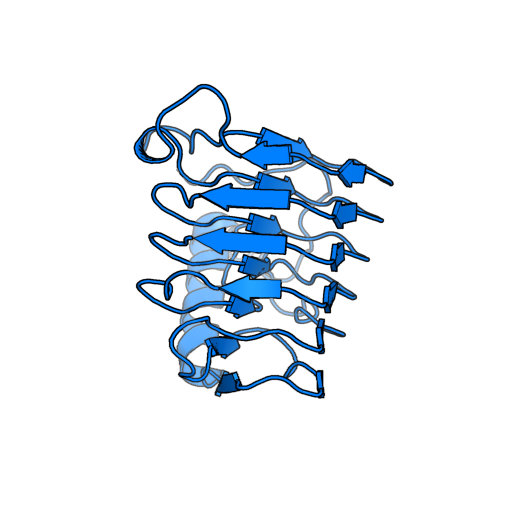19.748 1.00 91.44 183 THR A C 1
ATOM 1446 O O . THR A 1 183 ? 12.934 -2.500 -19.604 1.00 91.44 183 THR A O 1
ATOM 1449 N N . SER A 1 184 ? 13.948 -0.575 -19.093 1.00 89.38 184 SER A N 1
ATOM 1450 C CA . SER A 1 184 ? 14.952 -1.194 -18.227 1.00 89.38 184 SER A CA 1
ATOM 1451 C C . SER A 1 184 ? 14.465 -1.223 -16.776 1.00 89.38 184 SER A C 1
ATOM 1453 O O . SER A 1 184 ? 13.854 -0.252 -16.323 1.00 89.38 184 SER A O 1
ATOM 1455 N N . PRO A 1 185 ? 14.768 -2.264 -15.991 1.00 86.94 185 PRO A N 1
ATOM 1456 C CA . PRO A 1 185 ? 14.579 -2.223 -14.545 1.00 86.94 185 PRO A CA 1
ATOM 1457 C C . PRO A 1 185 ? 15.426 -1.123 -13.883 1.00 86.94 185 PRO A C 1
ATOM 1459 O O . PRO A 1 185 ? 16.479 -0.742 -14.396 1.00 86.94 185 PRO A O 1
ATOM 1462 N N . VAL A 1 186 ? 14.974 -0.609 -12.735 1.00 81.69 186 VAL A N 1
ATOM 1463 C CA . VAL A 1 186 ? 15.794 0.248 -11.859 1.00 81.69 186 VAL A CA 1
ATOM 1464 C C . VAL A 1 186 ? 16.463 -0.641 -10.817 1.00 81.69 186 VAL A C 1
ATOM 1466 O O . VAL A 1 186 ? 15.780 -1.432 -10.169 1.00 81.69 186 VAL A O 1
ATOM 1469 N N . ALA A 1 187 ? 17.782 -0.516 -10.652 1.00 76.50 187 ALA A N 1
ATOM 1470 C CA . ALA A 1 187 ? 18.530 -1.308 -9.681 1.00 76.50 187 ALA A CA 1
ATOM 1471 C C . ALA A 1 187 ? 18.011 -1.101 -8.245 1.00 76.50 187 ALA A C 1
ATOM 1473 O O . ALA A 1 187 ? 17.610 0.003 -7.857 1.00 76.50 187 ALA A O 1
ATOM 1474 N N . ALA A 1 188 ? 18.053 -2.163 -7.439 1.00 64.50 188 ALA A N 1
ATOM 1475 C CA . ALA A 1 188 ? 17.799 -2.080 -6.005 1.00 64.50 188 ALA A CA 1
ATOM 1476 C C . ALA A 1 188 ? 18.786 -1.075 -5.367 1.00 64.50 188 ALA A C 1
ATOM 1478 O O . ALA A 1 1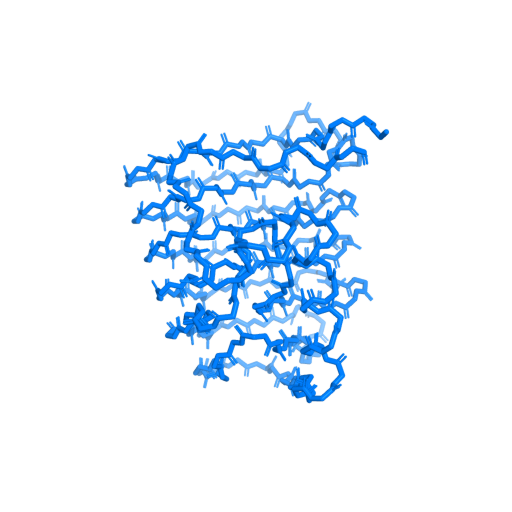88 ? 19.966 -1.064 -5.705 1.00 64.50 188 ALA A O 1
ATOM 1479 N N . GLY A 1 189 ? 18.300 -0.169 -4.514 1.00 60.38 189 GLY A N 1
ATOM 1480 C CA . GLY A 1 189 ? 19.111 0.885 -3.878 1.00 60.38 189 GLY A CA 1
ATOM 1481 C C . GLY A 1 189 ? 19.346 2.149 -4.719 1.00 60.38 189 GLY A C 1
ATOM 1482 O O . GLY A 1 189 ? 19.751 3.178 -4.185 1.00 60.38 189 GLY A O 1
ATOM 1483 N N . SER A 1 190 ? 19.032 2.132 -6.016 1.00 61.94 190 SER A N 1
ATOM 1484 C CA . SER A 1 190 ? 18.987 3.360 -6.816 1.00 61.94 190 SER A CA 1
ATOM 1485 C C . SER A 1 190 ? 17.627 4.025 -6.649 1.00 61.94 190 SER A C 1
ATOM 1487 O O . SER A 1 190 ? 16.605 3.378 -6.850 1.00 61.94 190 SER A O 1
ATOM 1489 N N . PHE A 1 191 ? 17.588 5.314 -6.318 1.00 57.62 191 PHE A N 1
ATOM 1490 C CA . PHE A 1 191 ? 16.385 6.136 -6.447 1.00 57.62 191 PHE A CA 1
ATOM 1491 C C . PHE A 1 191 ? 16.593 7.133 -7.579 1.00 57.62 191 PHE A C 1
ATOM 1493 O O . PHE A 1 191 ? 17.679 7.692 -7.745 1.00 57.62 191 PHE A O 1
ATOM 1500 N N . ILE A 1 192 ? 15.552 7.367 -8.370 1.00 52.72 192 ILE A N 1
ATOM 1501 C CA . ILE A 1 192 ? 15.615 8.400 -9.395 1.00 52.72 192 ILE A CA 1
ATOM 1502 C C . ILE A 1 192 ? 15.125 9.687 -8.755 1.00 52.72 192 ILE A C 1
ATOM 1504 O O . ILE A 1 192 ? 13.935 9.858 -8.504 1.00 52.72 192 ILE A O 1
ATOM 1508 N N . LYS A 1 193 ? 16.071 10.575 -8.444 1.00 47.69 193 LYS A N 1
ATOM 1509 C CA . LYS A 1 193 ? 15.776 11.925 -7.969 1.00 47.69 193 LYS A CA 1
ATOM 1510 C C . LYS A 1 193 ? 15.047 12.655 -9.099 1.00 47.69 193 LYS A C 1
ATOM 1512 O O . LYS A 1 193 ? 15.653 12.965 -10.123 1.00 47.69 193 LYS A O 1
ATOM 1517 N N . THR A 1 194 ? 13.749 12.889 -8.942 1.00 44.19 194 THR A N 1
ATOM 1518 C CA . THR A 1 194 ? 13.025 13.832 -9.799 1.00 44.19 194 THR A CA 1
ATOM 1519 C C . THR A 1 194 ? 13.656 15.208 -9.602 1.00 44.19 194 THR A C 1
ATOM 1521 O O . THR A 1 194 ? 13.794 15.651 -8.460 1.00 44.19 194 THR A O 1
ATOM 1524 N N . LYS A 1 195 ? 14.116 15.829 -10.693 1.00 36.59 195 LYS A N 1
ATOM 1525 C CA . LYS A 1 195 ? 14.523 17.240 -10.680 1.00 36.59 195 LYS A CA 1
ATOM 1526 C C . LYS A 1 195 ? 13.332 18.131 -10.349 1.00 36.59 195 LYS A C 1
ATOM 1528 O O . LYS A 1 195 ? 12.218 17.790 -10.805 1.00 36.59 195 LYS A O 1
#

Radius of gyration: 16.02 Å; chains: 1; bounding box: 40×33×44 Å

Sequence (195 aa):
MSADKNYESHVQENGTHIEGRTLPSDADPAEYSDILKFSNCEDITVKNCSILGGKEDCIDAVRGNNYTFDTVTLTPKHNGITLKGSIDTANITNVEFQSHGKDCDIELGQYDNYWYIGRPPTRNVRIIDTNATDGKPIVVKVWDANTPIVVNSSVKVINIPKFIWWPYFVFRAIQTRGIKNITSPVAAGSFIKTK

Secondary structure (DSSP, 8-state):
-PPP--SEEEES-BS-EEES-EESSSS-GGG-S-SEEEEEEEEEEEEEEEEE--SS-SEEEEEEEEEEEEEEEEE-SS-SEEEESS-EEEEEEEEEESS--SS-SEEES---TT--TTPPPBEEEEEES-EETTSPPEEEEESSBPPPEEES--EEEEEPPHHHHHHHHHHHHHHHH-GGGTTSPPPTT------